Protein AF-A0A7C4N8K6-F1 (afdb_monomer_lite)

Foldseek 3Di:
DDDDDDDDDPPDPVNVPVVVVVVVVCCVPPVVVVCVPDVDPVVVVVVCVVCVVVVVVVVVVVVVVPDDDDDDDFDAQWKKKKKWWWAPLALLCVDPVLLLVLLVLLQVLCVPFPWAFQWWADGRTMIITIIHGHPSGDTPLVSVVSSLVVSQVVSCVVVVHDDHGIHDRMDIDILVPPPDSLLSVLLVLLVRLCPCVVVVVDVGSVPRLSIPSVVLQDVPDCSSHDHDHDVSLCVQDVDSNSSSVSSVVSNVVNVVVVVVVVVVD

Secondary structure (DSSP, 8-state):
---------TT-HHHHHHHHHHHHHHHHHHHHHHTTT---HHHHHHHHHHHHHHHHHHHHHHHHTSSSPPPPP--TT-EEEEEEEBGGG--TT-SHHHHHHHHHHHHHHHHHHT-EEEEEEE-SSEEEEEEE--TTSPPHHHHHHHHHHHHHHHHHHHTT--S-SBSSSPEEEEGGGSTTHHHHHHHHHHHHHHHHHHTTS-SSGGG-TTBSGGGGTSTT---SSPPPPPHHHHTT-SSHHHHHHHHHHHHHHHHHHHHHHHHT-

pLDDT: mean 82.62, std 23.12, range [27.52, 98.88]

Sequence (265 aa):
MAIRPYRKNCSDPTFKASGRIAMRLYIIIFLPKLQKIFPNLVNFFHFMRCIYKSSINKIYNIWRNSMARKLRVQLPELTYHITSRCIEWRGMLQEDYVKAVFVEILRKAKEKYHFKLIGYCIMDNHIHLVIHTVEDGAPISRIVQYIKARFAEMYNKITGRTGPFWNERYKDSIVQFARNGFHYLLWLLWYLAYNPVRKRMCGSPLQHRYSSIVAYLEEDADVGVPIDHHEYFIKLGKTFAERAKKFMQYEEAYRKRYSLVVEWV

Radius of gyration: 26.37 Å; chains: 1; bounding box: 65×58×73 Å

Structure (mmCIF, N/CA/C/O backbone):
data_AF-A0A7C4N8K6-F1
#
_entry.id   AF-A0A7C4N8K6-F1
#
loop_
_atom_site.group_PDB
_atom_site.id
_atom_site.type_symbol
_atom_site.label_atom_id
_atom_site.label_alt_id
_atom_site.label_comp_id
_atom_site.label_asym_id
_atom_site.label_entity_id
_atom_site.label_seq_id
_atom_site.pdbx_PDB_ins_code
_atom_site.Cartn_x
_atom_site.Cartn_y
_atom_site.Cartn_z
_atom_site.occupancy
_atom_site.B_iso_or_equiv
_atom_site.auth_seq_id
_atom_site.auth_comp_id
_atom_site.auth_asym_id
_atom_site.auth_atom_id
_atom_site.pdbx_PDB_model_num
ATOM 1 N N . MET A 1 1 ? 27.309 34.154 3.601 1.00 35.47 1 MET A N 1
ATOM 2 C CA . MET A 1 1 ? 26.857 34.437 4.982 1.00 35.47 1 MET A CA 1
ATOM 3 C C . MET A 1 1 ? 26.439 33.130 5.643 1.00 35.47 1 MET A C 1
ATOM 5 O O . MET A 1 1 ? 25.343 32.651 5.399 1.00 35.47 1 MET A O 1
ATOM 9 N N . ALA A 1 2 ? 27.339 32.507 6.408 1.00 27.52 2 ALA A N 1
ATOM 10 C CA . ALA A 1 2 ? 27.057 31.284 7.157 1.00 27.52 2 ALA A CA 1
ATOM 11 C C . ALA A 1 2 ? 26.915 31.638 8.645 1.00 27.52 2 ALA A C 1
ATOM 13 O O . ALA A 1 2 ? 27.850 32.153 9.259 1.00 27.52 2 ALA A O 1
ATOM 14 N N . ILE A 1 3 ? 25.729 31.400 9.202 1.00 29.03 3 ILE A N 1
ATOM 15 C CA . ILE A 1 3 ? 25.391 31.663 10.603 1.00 29.03 3 ILE A CA 1
ATOM 16 C C . ILE A 1 3 ? 26.100 30.613 11.473 1.00 29.03 3 ILE A C 1
ATOM 18 O O . ILE A 1 3 ? 25.835 29.416 11.362 1.00 29.03 3 ILE A O 1
ATOM 22 N N . ARG A 1 4 ? 27.028 31.055 12.332 1.00 27.80 4 ARG A N 1
ATOM 23 C CA . ARG A 1 4 ? 27.693 30.204 13.335 1.00 27.80 4 ARG A CA 1
ATOM 24 C C . ARG A 1 4 ? 26.695 29.808 14.438 1.00 27.80 4 ARG A C 1
ATOM 26 O O . ARG A 1 4 ? 25.988 30.683 14.935 1.00 27.80 4 ARG A O 1
ATOM 33 N N . PRO A 1 5 ? 26.662 28.544 14.897 1.00 30.33 5 PRO A N 1
ATOM 34 C CA . PRO A 1 5 ? 25.823 28.157 16.024 1.00 30.33 5 PRO A CA 1
ATOM 35 C C . PRO A 1 5 ? 26.378 28.701 17.351 1.00 30.33 5 PRO A C 1
ATOM 37 O O . PRO A 1 5 ? 27.558 28.562 17.675 1.00 30.33 5 PRO A O 1
ATOM 40 N N . TYR A 1 6 ? 25.474 29.307 18.117 1.00 30.25 6 TYR A N 1
ATOM 41 C CA . TYR A 1 6 ? 25.661 29.892 19.444 1.00 30.25 6 TYR A CA 1
ATOM 42 C C . TYR A 1 6 ? 26.152 28.837 20.459 1.00 30.25 6 TYR A C 1
ATOM 44 O O . TYR A 1 6 ? 25.418 27.911 20.812 1.00 30.25 6 TYR A O 1
ATOM 52 N N . ARG A 1 7 ? 27.394 28.959 20.952 1.00 33.59 7 ARG A N 1
ATOM 53 C CA . ARG A 1 7 ? 27.886 28.179 22.104 1.00 33.59 7 ARG A CA 1
ATOM 54 C C . ARG A 1 7 ? 27.296 28.777 23.385 1.00 33.59 7 ARG A C 1
ATOM 56 O O . ARG A 1 7 ? 27.706 29.858 23.793 1.00 33.59 7 ARG A O 1
ATOM 63 N N . LYS A 1 8 ? 26.357 28.085 24.041 1.00 38.34 8 LYS A N 1
ATOM 64 C CA . LYS A 1 8 ? 25.954 28.436 25.415 1.00 38.34 8 LYS A CA 1
ATOM 65 C C . LYS A 1 8 ? 27.079 28.071 26.395 1.00 38.34 8 LYS A C 1
ATOM 67 O O . LYS A 1 8 ? 27.575 26.946 26.376 1.00 38.34 8 LYS A O 1
ATOM 72 N N . ASN A 1 9 ? 27.469 29.040 27.225 1.00 33.69 9 ASN A N 1
ATOM 73 C CA . ASN A 1 9 ? 28.481 28.926 28.277 1.00 33.69 9 ASN A CA 1
ATOM 74 C C . ASN A 1 9 ? 28.062 27.940 29.385 1.00 33.69 9 ASN A C 1
ATOM 76 O O . ASN A 1 9 ? 26.915 27.936 29.824 1.00 33.69 9 ASN A O 1
ATOM 80 N N . CYS A 1 10 ? 29.019 27.155 29.890 1.00 34.62 10 CYS A N 1
ATOM 81 C CA . CYS A 1 10 ? 28.861 26.148 30.954 1.00 34.62 10 CYS A CA 1
ATOM 82 C C . CYS A 1 10 ? 28.598 26.716 32.371 1.00 34.62 10 CYS A C 1
ATOM 84 O O . CYS A 1 10 ? 28.863 26.039 33.365 1.00 34.62 10 CYS A O 1
ATOM 86 N N . SER A 1 11 ? 28.119 27.954 32.496 1.00 37.34 11 SER A N 1
ATOM 87 C CA . SER A 1 11 ? 27.932 28.663 33.771 1.00 37.34 11 SER A CA 1
ATOM 88 C C . SER A 1 11 ? 26.475 28.731 34.257 1.00 37.34 11 SER A C 1
ATOM 90 O O . SER A 1 11 ? 26.216 29.355 35.282 1.00 37.34 11 SER A O 1
ATOM 92 N N . ASP A 1 12 ? 25.536 28.060 33.580 1.00 37.25 12 ASP A N 1
ATOM 93 C CA . ASP A 1 12 ? 24.109 28.048 33.940 1.00 37.25 12 ASP A CA 1
ATOM 94 C C . ASP A 1 12 ? 23.855 27.338 35.300 1.00 37.25 12 ASP A C 1
ATOM 96 O O . ASP A 1 12 ? 24.219 26.169 35.467 1.00 37.25 12 ASP A O 1
ATOM 100 N N . PRO A 1 13 ? 23.240 27.996 36.301 1.00 38.22 13 PRO A N 1
ATOM 101 C CA . PRO A 1 13 ? 23.007 27.415 37.625 1.00 38.22 13 PRO A CA 1
ATOM 102 C C . PRO A 1 13 ? 22.057 26.202 37.629 1.00 38.22 13 PRO A C 1
ATOM 104 O O . PRO A 1 13 ? 22.178 25.346 38.510 1.00 38.22 13 PRO A O 1
ATOM 107 N N . THR A 1 14 ? 21.194 26.039 36.618 1.00 42.38 14 THR A N 1
ATOM 108 C CA . THR A 1 14 ? 20.334 24.845 36.469 1.00 42.38 14 THR A CA 1
ATOM 109 C C . THR A 1 14 ? 21.130 23.580 36.104 1.00 42.38 14 THR A C 1
ATOM 111 O O . THR A 1 14 ? 20.754 22.467 36.484 1.00 42.38 14 THR A O 1
ATOM 114 N N . PHE A 1 15 ? 22.301 23.751 35.474 1.00 39.72 15 PHE A N 1
ATOM 115 C CA . PHE A 1 15 ? 23.271 22.697 35.145 1.00 39.72 15 PHE A CA 1
ATOM 116 C C . PHE A 1 15 ? 23.940 22.101 36.397 1.00 39.72 15 PHE A C 1
ATOM 118 O O . PHE A 1 15 ? 24.300 20.924 36.425 1.00 39.72 15 PHE A O 1
ATOM 125 N N . LYS A 1 16 ? 24.092 22.894 37.468 1.00 39.38 16 LYS A N 1
ATOM 126 C CA . LYS A 1 16 ? 24.720 22.447 38.725 1.00 39.38 16 LYS A CA 1
ATOM 127 C C . LYS A 1 16 ? 23.760 21.684 39.644 1.00 39.38 16 LYS A C 1
ATOM 129 O O . LYS A 1 16 ? 24.235 20.874 40.437 1.00 39.38 16 LYS A O 1
ATOM 134 N N . ALA A 1 17 ? 22.449 21.916 39.560 1.00 41.03 17 ALA A N 1
ATOM 135 C CA . ALA A 1 17 ? 21.469 21.309 40.466 1.00 41.03 17 ALA A CA 1
ATOM 136 C C . ALA A 1 17 ? 21.139 19.848 40.100 1.00 41.03 17 ALA A C 1
ATOM 138 O O . ALA A 1 17 ? 21.180 18.966 40.958 1.00 41.03 17 ALA A O 1
ATOM 139 N N . SER A 1 18 ? 20.907 19.564 38.816 1.00 45.59 18 SER A N 1
ATOM 140 C CA . SER A 1 18 ? 20.582 18.221 38.305 1.00 45.59 18 SER A CA 1
ATOM 141 C C . SER A 1 18 ? 21.769 17.249 38.377 1.00 45.59 18 SER A C 1
ATOM 143 O O . SER A 1 18 ? 21.603 16.081 38.734 1.00 45.59 18 SER A O 1
ATOM 145 N N . GLY A 1 19 ? 22.990 17.746 38.150 1.00 43.69 19 GLY A N 1
ATOM 146 C CA . GLY A 1 19 ? 24.221 16.967 38.301 1.00 43.69 19 GLY A CA 1
ATOM 147 C C . GLY A 1 19 ? 24.506 16.531 39.743 1.00 43.69 19 GLY A C 1
ATOM 148 O O . GLY A 1 19 ? 25.017 15.434 39.957 1.00 43.69 19 GLY A O 1
ATOM 149 N N . ARG A 1 20 ? 24.134 17.336 40.750 1.00 42.97 20 ARG A N 1
ATOM 150 C CA . ARG A 1 20 ? 24.351 17.009 42.174 1.00 42.97 20 ARG A CA 1
ATOM 151 C C . ARG A 1 20 ? 23.424 15.901 42.682 1.00 42.97 20 ARG A C 1
ATOM 153 O O . ARG A 1 20 ? 23.844 15.120 43.532 1.00 42.97 20 ARG A O 1
ATOM 160 N N . ILE A 1 21 ? 22.200 15.805 42.156 1.00 48.69 21 ILE A N 1
ATOM 161 C CA . ILE A 1 21 ? 21.222 14.770 42.539 1.00 48.69 21 ILE A CA 1
ATOM 162 C C . ILE A 1 21 ? 21.617 13.410 41.947 1.00 48.69 21 ILE A C 1
ATOM 164 O O . ILE A 1 21 ? 21.674 12.419 42.673 1.00 48.69 21 ILE A O 1
ATOM 168 N N . ALA A 1 22 ? 21.985 13.374 40.662 1.00 49.59 22 ALA A N 1
ATOM 169 C CA . ALA A 1 22 ? 22.485 12.162 40.009 1.00 49.59 22 ALA A CA 1
ATOM 170 C C . ALA A 1 22 ? 23.796 11.662 40.645 1.00 49.59 22 ALA A C 1
ATOM 172 O O . ALA A 1 22 ? 23.976 10.463 40.850 1.00 49.59 22 ALA A O 1
ATOM 173 N N . MET A 1 23 ? 24.683 12.585 41.031 1.00 42.81 23 MET A N 1
ATOM 174 C CA . MET A 1 23 ? 25.929 12.261 41.724 1.00 42.81 23 MET A CA 1
ATOM 175 C C . MET A 1 23 ? 25.678 11.742 43.150 1.00 42.81 23 MET A C 1
ATOM 177 O O . MET A 1 23 ? 26.316 10.773 43.549 1.00 42.81 23 MET A O 1
ATOM 181 N N . ARG A 1 24 ? 24.707 12.299 43.895 1.00 46.03 24 ARG A N 1
ATOM 182 C CA . ARG A 1 24 ? 24.296 11.771 45.212 1.00 46.03 24 ARG A CA 1
ATOM 183 C C . ARG A 1 24 ? 23.717 10.356 45.118 1.00 46.03 24 ARG A C 1
ATOM 185 O O . ARG A 1 24 ? 24.120 9.505 45.899 1.00 46.03 24 ARG A O 1
ATOM 192 N N . LEU A 1 25 ? 22.844 10.078 44.147 1.00 46.28 25 LEU A N 1
ATOM 193 C CA . LEU A 1 25 ? 22.272 8.737 43.938 1.00 46.28 25 LEU A CA 1
ATOM 194 C C . LEU A 1 25 ? 23.333 7.700 43.541 1.00 46.28 25 LEU A C 1
ATOM 196 O O . LEU A 1 25 ? 23.339 6.592 44.070 1.00 46.28 25 LEU A O 1
ATOM 200 N N . TYR A 1 26 ? 24.271 8.066 42.665 1.00 48.59 26 TYR A N 1
ATOM 201 C CA . TYR A 1 26 ? 25.349 7.169 42.240 1.00 48.59 26 TYR A CA 1
ATOM 202 C C . TYR A 1 26 ? 26.341 6.871 43.376 1.00 48.59 26 TYR A C 1
ATOM 204 O O . TYR A 1 26 ? 26.753 5.727 43.560 1.00 48.59 26 TYR A O 1
ATOM 212 N N . ILE A 1 27 ? 26.683 7.881 44.185 1.00 50.19 27 ILE A N 1
ATOM 213 C CA . ILE A 1 27 ? 27.551 7.723 45.360 1.00 50.19 27 ILE A CA 1
ATOM 214 C C . ILE A 1 27 ? 26.875 6.843 46.426 1.00 50.19 27 ILE A C 1
ATOM 216 O O . ILE A 1 27 ? 27.516 5.954 46.972 1.00 50.19 27 ILE A O 1
ATOM 220 N N . ILE A 1 28 ? 25.579 7.019 46.692 1.00 50.72 28 ILE A N 1
ATOM 221 C CA . ILE A 1 28 ? 24.874 6.237 47.722 1.00 50.72 28 ILE A CA 1
ATOM 222 C C . ILE A 1 28 ? 24.718 4.762 47.312 1.00 50.72 28 ILE A C 1
ATOM 224 O O . ILE A 1 28 ? 24.864 3.876 48.149 1.00 50.72 28 ILE A O 1
ATOM 228 N N . ILE A 1 29 ? 24.458 4.482 46.029 1.00 54.56 29 ILE A N 1
ATOM 229 C CA . ILE A 1 29 ? 24.145 3.120 45.563 1.00 54.56 29 ILE A CA 1
ATOM 230 C C . ILE A 1 29 ? 25.409 2.315 45.209 1.00 54.56 29 ILE A C 1
ATOM 232 O O . ILE A 1 29 ? 25.462 1.112 45.463 1.00 54.56 29 ILE A O 1
ATOM 236 N N . PHE A 1 30 ? 26.434 2.945 44.621 1.00 48.44 30 PHE A N 1
ATOM 237 C CA . PHE A 1 30 ? 27.569 2.222 44.025 1.00 48.44 30 PHE A CA 1
ATOM 238 C C . PHE A 1 30 ? 28.904 2.376 44.765 1.00 48.44 30 PHE A C 1
ATOM 240 O O . PHE A 1 30 ? 29.747 1.481 44.667 1.00 48.44 30 PHE A O 1
ATOM 247 N N . LEU A 1 31 ? 29.113 3.451 45.534 1.00 48.00 31 LEU A N 1
ATOM 248 C CA . LEU A 1 31 ? 30.383 3.685 46.238 1.00 48.00 31 LEU A CA 1
ATOM 249 C C . LEU A 1 31 ? 30.732 2.596 47.279 1.00 48.00 31 LEU A C 1
ATOM 251 O O . LEU A 1 31 ? 31.897 2.189 47.308 1.00 48.00 31 LEU A O 1
ATOM 255 N N . PRO A 1 32 ? 29.772 2.031 48.049 1.00 54.34 32 PRO A N 1
ATOM 256 C CA . PRO A 1 32 ? 30.076 0.975 49.021 1.00 54.34 32 PRO A CA 1
ATOM 257 C C . PRO A 1 32 ? 30.567 -0.329 48.372 1.00 54.34 32 PRO A C 1
ATOM 259 O O . PRO A 1 32 ? 31.330 -1.082 48.976 1.00 54.34 32 PRO A O 1
ATOM 262 N N . LYS A 1 33 ? 30.151 -0.606 47.126 1.00 54.41 33 LYS A N 1
ATOM 263 C CA . LYS A 1 33 ? 30.589 -1.790 46.366 1.00 54.41 33 LYS A CA 1
ATOM 264 C C . LYS A 1 33 ? 31.965 -1.600 45.725 1.00 54.41 33 LYS A C 1
ATOM 266 O O . LYS A 1 33 ? 32.701 -2.569 45.588 1.00 54.41 33 LYS A O 1
ATOM 271 N N . LEU A 1 34 ? 32.327 -0.369 45.361 1.00 47.31 34 LEU A N 1
ATOM 272 C CA . LEU A 1 34 ? 33.582 -0.058 44.668 1.00 47.31 34 LEU A CA 1
ATOM 273 C C . LEU A 1 34 ? 34.785 0.085 45.613 1.00 47.31 34 LEU A C 1
ATOM 275 O O . LEU A 1 34 ? 35.893 -0.285 45.228 1.00 47.31 34 LEU A O 1
ATOM 279 N N . GLN A 1 35 ? 34.578 0.530 46.858 1.00 50.78 35 GLN A N 1
ATOM 280 C CA . GLN A 1 35 ? 35.645 0.599 47.873 1.00 50.78 35 GLN A CA 1
ATOM 281 C C . GLN A 1 35 ? 36.218 -0.774 48.257 1.00 50.78 35 GLN A C 1
ATOM 283 O O . GLN A 1 35 ? 37.368 -0.855 48.670 1.00 50.78 35 GLN A O 1
ATOM 288 N N . LYS A 1 36 ? 35.460 -1.863 48.063 1.00 55.69 36 LYS A N 1
ATOM 289 C CA . LYS A 1 36 ? 35.960 -3.233 48.265 1.00 55.69 36 LYS A CA 1
ATOM 290 C C . LYS A 1 36 ? 36.903 -3.720 47.158 1.00 55.69 36 LYS A C 1
ATOM 292 O O . LYS A 1 36 ? 37.586 -4.714 47.359 1.00 55.69 36 LYS A O 1
ATOM 297 N N . ILE A 1 37 ? 36.916 -3.058 45.999 1.00 54.31 37 ILE A N 1
ATOM 298 C CA . ILE A 1 37 ? 37.610 -3.539 44.793 1.00 54.31 37 ILE A CA 1
ATOM 299 C C . ILE A 1 37 ? 38.917 -2.764 44.551 1.00 54.31 37 ILE A C 1
ATOM 301 O O . ILE A 1 37 ? 39.854 -3.310 43.978 1.00 54.31 37 ILE A O 1
ATOM 305 N N . PHE A 1 38 ? 39.024 -1.515 45.019 1.00 53.28 38 PHE A N 1
ATOM 306 C CA . PHE A 1 38 ? 40.200 -0.670 44.785 1.00 53.28 38 PHE A CA 1
ATOM 307 C C . PHE A 1 38 ? 40.660 0.028 46.077 1.00 53.28 38 PHE A C 1
ATOM 309 O O . PHE A 1 38 ? 40.059 1.029 46.466 1.00 53.28 38 PHE A O 1
ATOM 316 N N . PRO A 1 39 ? 41.734 -0.448 46.736 1.00 53.03 39 PRO A N 1
ATOM 317 C CA . PRO A 1 39 ? 42.165 0.081 48.033 1.00 53.03 39 PRO A CA 1
ATOM 318 C C . PRO A 1 39 ? 42.889 1.439 47.971 1.00 53.03 39 PRO A C 1
ATOM 320 O O . PRO A 1 39 ? 43.083 2.058 49.010 1.00 53.03 39 PRO A O 1
ATOM 323 N N . ASN A 1 40 ? 43.249 1.949 46.783 1.00 52.66 40 ASN A N 1
ATOM 324 C CA . ASN A 1 40 ? 43.961 3.226 46.641 1.00 52.66 40 ASN A CA 1
ATOM 325 C C . ASN A 1 40 ? 43.132 4.292 45.903 1.00 52.66 40 ASN A C 1
ATOM 327 O O . ASN A 1 40 ? 42.850 4.190 44.706 1.00 52.66 40 ASN A O 1
ATOM 331 N N . LEU A 1 41 ? 42.791 5.361 46.634 1.00 49.66 41 LEU A N 1
ATOM 332 C CA . LEU A 1 41 ? 41.861 6.429 46.235 1.00 49.66 41 LEU A CA 1
ATOM 333 C C . LEU A 1 41 ? 42.337 7.281 45.038 1.00 49.66 41 LEU A C 1
ATOM 335 O O . LEU A 1 41 ? 41.518 7.868 44.332 1.00 49.66 41 LEU A O 1
ATOM 339 N N . VAL A 1 42 ? 43.647 7.346 44.781 1.00 49.12 42 VAL A N 1
ATOM 340 C CA . VAL A 1 42 ? 44.237 8.219 43.744 1.00 49.12 42 VAL A CA 1
ATOM 341 C C . VAL A 1 42 ? 43.927 7.717 42.324 1.00 49.12 42 VAL A C 1
ATOM 343 O O . VAL A 1 42 ? 43.581 8.511 41.446 1.00 49.12 42 VAL A O 1
ATOM 346 N N . ASN A 1 43 ? 43.927 6.396 42.110 1.00 47.25 43 ASN A N 1
ATOM 347 C CA . ASN A 1 43 ? 43.581 5.788 40.817 1.00 47.25 43 ASN A CA 1
ATOM 348 C C . ASN A 1 43 ? 42.071 5.828 40.532 1.00 47.25 43 ASN A C 1
ATOM 350 O O . ASN A 1 43 ? 41.655 5.894 39.375 1.00 47.25 43 ASN A O 1
ATOM 354 N N . PHE A 1 44 ? 41.245 5.874 41.580 1.00 48.41 44 PHE A N 1
ATOM 355 C CA . PHE A 1 44 ? 39.790 5.959 41.471 1.00 48.41 44 PHE A CA 1
ATOM 356 C C . PHE A 1 44 ? 39.332 7.294 40.864 1.00 48.41 44 PHE A C 1
ATOM 358 O O . PHE A 1 44 ? 38.500 7.309 39.958 1.00 48.41 44 PHE A O 1
ATOM 365 N N . PHE A 1 45 ? 39.914 8.422 41.287 1.00 40.84 45 PHE A N 1
ATOM 366 C CA . PHE A 1 45 ? 39.535 9.739 40.759 1.00 40.84 45 PHE A CA 1
ATOM 367 C C . PHE A 1 45 ? 39.981 9.961 39.307 1.00 40.84 45 PHE A C 1
ATOM 369 O O . PHE A 1 45 ? 39.244 10.581 38.536 1.00 40.84 45 PHE A O 1
ATOM 376 N N . HIS A 1 46 ? 41.136 9.424 38.902 1.00 47.88 46 HIS A N 1
ATOM 377 C CA . HIS A 1 46 ? 41.609 9.518 37.516 1.00 47.88 46 HIS A CA 1
ATOM 378 C C . HIS A 1 46 ? 40.773 8.636 36.569 1.00 47.88 46 HIS A C 1
ATOM 380 O O . HIS A 1 46 ? 40.337 9.093 35.510 1.00 47.88 46 HIS A O 1
ATOM 386 N N . PHE A 1 47 ? 40.447 7.412 36.999 1.00 48.44 47 PHE A N 1
ATOM 387 C CA . PHE A 1 47 ? 39.579 6.487 36.267 1.00 48.44 47 PHE A CA 1
ATOM 388 C C . PHE A 1 47 ? 38.148 7.027 36.125 1.00 48.44 47 PHE A C 1
ATOM 390 O O . PHE A 1 47 ? 37.590 7.067 35.024 1.00 48.44 47 PHE A O 1
ATOM 397 N N . MET A 1 48 ? 37.579 7.555 37.215 1.00 40.44 48 MET A N 1
ATOM 398 C CA . MET A 1 48 ? 36.246 8.154 37.198 1.00 40.44 48 MET A CA 1
ATOM 399 C C . MET A 1 48 ? 36.189 9.373 36.280 1.00 40.44 48 MET A C 1
ATOM 401 O O . MET A 1 48 ? 35.219 9.513 35.544 1.00 40.44 48 MET A O 1
ATOM 405 N N . ARG A 1 49 ? 37.228 10.219 36.234 1.00 41.97 49 ARG A N 1
ATOM 406 C CA . ARG A 1 49 ? 37.265 11.427 35.390 1.00 41.97 49 ARG A CA 1
ATOM 407 C C . ARG A 1 49 ? 37.326 11.115 33.884 1.00 41.97 49 ARG A C 1
ATOM 409 O O . ARG A 1 49 ? 36.732 11.861 33.101 1.00 41.97 49 ARG A O 1
ATOM 416 N N . CYS A 1 50 ? 37.946 10.001 33.485 1.00 43.28 50 CYS A N 1
ATOM 417 C CA . CYS A 1 50 ? 37.920 9.493 32.105 1.00 43.28 50 CYS A CA 1
ATOM 418 C C . CYS A 1 50 ? 36.557 8.893 31.716 1.00 43.28 50 CYS A C 1
ATOM 420 O O . CYS A 1 50 ? 36.067 9.137 30.611 1.00 43.28 50 CYS A O 1
ATOM 422 N N . ILE A 1 51 ? 35.885 8.194 32.635 1.00 45.62 51 ILE A N 1
ATOM 423 C CA . ILE A 1 51 ? 34.548 7.628 32.389 1.00 45.62 51 ILE A CA 1
ATOM 424 C C . ILE A 1 51 ? 33.460 8.718 32.401 1.00 45.62 51 ILE A C 1
ATOM 426 O O . ILE A 1 51 ? 32.525 8.663 31.595 1.00 45.62 51 ILE A O 1
ATOM 430 N N . TYR A 1 52 ? 33.602 9.754 33.239 1.00 40.62 52 TYR A N 1
ATOM 431 C CA . TYR A 1 52 ? 32.595 10.808 33.430 1.00 40.62 52 TYR A CA 1
ATOM 432 C C . TYR A 1 52 ? 32.399 11.697 32.190 1.00 40.62 52 TYR A C 1
ATOM 434 O O . TYR A 1 52 ? 31.272 12.075 31.877 1.00 40.62 52 TYR A O 1
ATOM 442 N N . LYS A 1 53 ? 33.465 12.018 31.438 1.00 43.12 53 LYS A N 1
ATOM 443 C CA . LYS A 1 53 ? 33.371 12.910 30.260 1.00 43.12 53 LYS A CA 1
ATOM 444 C C . LYS A 1 53 ? 32.827 12.227 29.001 1.00 43.12 53 LYS A C 1
ATOM 446 O O . LYS A 1 53 ? 32.134 12.873 28.214 1.00 43.12 53 LYS A O 1
ATOM 451 N N . SER A 1 54 ? 33.115 10.939 28.817 1.00 45.94 54 SER A N 1
ATOM 452 C CA . SER A 1 54 ? 32.627 10.156 27.672 1.00 45.94 54 SER A CA 1
ATOM 453 C C . SER A 1 54 ? 31.174 9.705 27.876 1.00 45.94 54 SER A C 1
ATOM 455 O O . SER A 1 54 ? 30.335 9.845 26.984 1.00 45.94 54 SER A O 1
ATOM 457 N N . SER A 1 55 ? 30.831 9.264 29.090 1.00 52.69 55 SER A N 1
ATOM 458 C CA . SER A 1 55 ? 29.521 8.666 29.374 1.00 52.69 55 SER A CA 1
ATOM 459 C C . SER A 1 55 ? 28.404 9.698 29.507 1.00 52.69 55 SER A C 1
ATOM 461 O O . SER A 1 55 ? 27.303 9.452 29.027 1.00 52.69 55 SER A O 1
ATOM 463 N N . ILE A 1 56 ? 28.668 10.883 30.072 1.00 53.31 56 ILE A N 1
ATOM 464 C CA . ILE A 1 56 ? 27.638 11.926 30.223 1.00 53.31 56 ILE A CA 1
ATOM 465 C C . ILE A 1 56 ? 27.265 12.541 28.878 1.00 53.31 56 ILE A C 1
ATOM 467 O O . ILE A 1 56 ? 26.086 12.749 28.633 1.00 53.31 56 ILE A O 1
ATOM 471 N N . ASN A 1 57 ? 28.216 12.763 27.967 1.00 48.44 57 ASN A N 1
ATOM 472 C CA . ASN A 1 57 ? 27.887 13.240 26.620 1.00 48.44 57 ASN A CA 1
ATOM 473 C C . ASN A 1 57 ? 27.159 12.172 25.796 1.00 48.44 57 ASN A C 1
ATOM 475 O O . ASN A 1 57 ? 26.284 12.507 25.003 1.00 48.44 57 ASN A O 1
ATOM 479 N N . LYS A 1 58 ? 27.471 10.887 26.000 1.00 51.78 58 LYS A N 1
ATOM 480 C CA . LYS A 1 58 ? 26.761 9.779 25.352 1.00 51.78 58 LYS A CA 1
ATOM 481 C C . LYS A 1 58 ? 25.337 9.648 25.892 1.00 51.78 58 LYS A C 1
ATOM 483 O O . LYS A 1 58 ? 24.409 9.607 25.099 1.00 51.78 58 LYS A O 1
ATOM 488 N N . ILE A 1 59 ? 25.149 9.690 27.212 1.00 54.59 59 ILE A N 1
ATOM 489 C CA . ILE A 1 59 ? 23.831 9.663 27.862 1.00 54.59 59 ILE A CA 1
ATOM 490 C C . ILE A 1 59 ? 23.035 10.925 27.528 1.00 54.59 59 ILE A C 1
ATOM 492 O O . ILE A 1 59 ? 21.872 10.804 27.189 1.00 54.59 59 ILE A O 1
ATOM 496 N N . TYR A 1 60 ? 23.644 12.112 27.527 1.00 51.91 60 TYR A N 1
ATOM 497 C CA . TYR A 1 60 ? 22.998 13.369 27.141 1.00 51.91 60 TYR A CA 1
ATOM 498 C C . TYR A 1 60 ? 22.617 13.390 25.659 1.00 51.91 60 TYR A C 1
ATOM 500 O O . TYR A 1 60 ? 21.525 13.831 25.333 1.00 51.91 60 TYR A O 1
ATOM 508 N N . ASN A 1 61 ? 23.451 12.871 24.751 1.00 53.06 61 ASN A N 1
ATOM 509 C CA . ASN A 1 61 ? 23.088 12.737 23.336 1.00 53.06 61 ASN A CA 1
ATOM 510 C C . ASN A 1 61 ? 22.038 11.644 23.101 1.00 53.06 61 ASN A C 1
ATOM 512 O O . ASN A 1 61 ? 21.206 11.803 22.214 1.00 53.06 61 ASN A O 1
ATOM 516 N N . ILE A 1 62 ? 22.034 10.571 23.898 1.00 54.41 62 ILE A N 1
ATOM 517 C CA . ILE A 1 62 ? 20.953 9.578 23.919 1.00 54.41 62 ILE A CA 1
ATOM 518 C C . ILE A 1 62 ? 19.664 10.249 24.404 1.00 54.41 62 ILE A C 1
ATOM 520 O O . ILE A 1 62 ? 18.671 10.162 23.700 1.00 54.41 62 ILE A O 1
ATOM 524 N N . TRP A 1 63 ? 19.697 11.002 25.508 1.00 46.47 63 TRP A N 1
ATOM 525 C CA . TRP A 1 63 ? 18.541 11.699 26.086 1.00 46.47 63 TRP A CA 1
ATOM 526 C C . TRP A 1 63 ? 18.014 12.828 25.190 1.00 46.47 63 TRP A C 1
ATOM 528 O O . TRP A 1 63 ? 16.814 12.987 25.017 1.00 46.47 63 TRP A O 1
ATOM 538 N N . ARG A 1 64 ? 18.905 13.591 24.549 1.00 44.12 64 ARG A N 1
ATOM 539 C CA . ARG A 1 64 ? 18.571 14.675 23.613 1.00 44.12 64 ARG A CA 1
ATOM 540 C C . ARG A 1 64 ? 18.029 14.145 22.279 1.00 44.12 64 ARG A C 1
ATOM 542 O O . ARG A 1 64 ? 17.221 14.822 21.652 1.00 44.12 64 ARG A O 1
ATOM 549 N N . ASN A 1 65 ? 18.439 12.944 21.860 1.00 51.25 65 ASN A N 1
ATOM 550 C CA . ASN A 1 65 ? 17.866 12.236 20.709 1.00 51.25 65 ASN A CA 1
ATOM 551 C C . ASN A 1 65 ? 16.727 11.267 21.091 1.00 51.25 65 ASN A C 1
ATOM 553 O O . ASN A 1 65 ? 16.168 10.619 20.205 1.00 51.25 65 ASN A O 1
ATOM 557 N N . SER A 1 66 ? 16.350 11.160 22.370 1.00 62.69 66 SER A N 1
ATOM 558 C CA . SER A 1 66 ? 15.295 10.262 22.846 1.00 62.69 66 SER A CA 1
ATOM 559 C C . SER A 1 66 ? 14.134 11.054 23.432 1.00 62.69 66 SER A C 1
ATOM 561 O O . SER A 1 66 ? 14.291 11.705 24.454 1.00 62.69 66 SER A O 1
ATOM 563 N N . MET A 1 67 ? 12.982 10.977 22.761 1.00 59.03 67 MET A N 1
ATOM 564 C CA . MET A 1 67 ? 11.590 11.150 23.238 1.00 59.03 67 MET A CA 1
ATOM 565 C C . MET A 1 67 ? 10.744 11.808 22.141 1.00 59.03 67 MET A C 1
ATOM 567 O O . MET A 1 67 ? 9.599 11.417 21.914 1.00 59.03 67 MET A O 1
ATOM 571 N N . ALA A 1 68 ? 11.325 12.739 21.380 1.00 57.94 68 ALA A N 1
ATOM 572 C CA . ALA A 1 68 ? 10.679 13.292 20.197 1.00 57.94 68 ALA A CA 1
ATOM 573 C C . ALA A 1 68 ? 10.797 12.301 19.031 1.00 57.94 68 ALA A C 1
ATOM 575 O O . ALA A 1 68 ? 11.884 12.009 18.532 1.00 57.94 68 ALA A O 1
ATOM 576 N N . ARG A 1 69 ? 9.660 11.758 18.586 1.00 66.00 69 ARG A N 1
ATOM 577 C CA . ARG A 1 69 ? 9.620 10.935 17.370 1.00 66.00 69 ARG A CA 1
ATOM 578 C C . ARG A 1 69 ? 10.086 11.775 16.182 1.00 66.00 69 ARG A C 1
ATOM 580 O O . ARG A 1 69 ? 9.612 12.897 16.018 1.00 66.00 69 ARG A O 1
ATOM 587 N N . LYS A 1 70 ? 10.952 11.206 15.335 1.00 77.44 70 LYS A N 1
ATOM 588 C CA . LYS A 1 70 ? 11.398 11.837 14.084 1.00 77.44 70 LYS A CA 1
ATOM 589 C C . LYS A 1 70 ? 10.186 12.353 13.297 1.00 77.44 70 LYS A C 1
ATOM 591 O O . LYS A 1 70 ? 9.181 11.646 13.165 1.00 77.44 70 LYS A O 1
ATOM 596 N N . LEU A 1 71 ? 10.280 13.590 12.809 1.00 86.00 71 LEU A N 1
ATOM 597 C CA . LEU A 1 71 ? 9.259 14.172 11.942 1.00 86.00 71 LEU A CA 1
ATOM 598 C C . LEU A 1 71 ? 9.148 13.344 10.658 1.00 86.00 71 LEU A C 1
ATOM 600 O O . LEU A 1 71 ? 10.161 12.921 10.098 1.00 86.00 71 LEU A O 1
ATOM 604 N N . ARG A 1 72 ? 7.912 13.092 10.214 1.00 90.69 72 ARG A N 1
ATOM 605 C CA . ARG A 1 72 ? 7.672 12.393 8.948 1.00 90.69 72 ARG A CA 1
ATOM 606 C C . ARG A 1 72 ? 7.953 13.323 7.786 1.00 90.69 72 ARG A C 1
ATOM 608 O O . ARG A 1 72 ? 7.519 14.473 7.803 1.00 90.69 72 ARG A O 1
ATOM 615 N N . VAL A 1 73 ? 8.624 12.787 6.777 1.00 93.31 73 VAL A N 1
ATOM 616 C CA . VAL A 1 73 ? 8.803 13.453 5.490 1.00 93.31 73 VAL A CA 1
ATOM 617 C C . VAL A 1 73 ? 7.485 13.348 4.726 1.00 93.31 73 VAL A C 1
ATOM 619 O O . VAL A 1 73 ? 6.935 12.259 4.595 1.00 93.31 73 VAL A O 1
ATOM 622 N N . GLN A 1 74 ? 6.958 14.475 4.258 1.00 93.94 74 GLN A N 1
ATOM 623 C CA . GLN A 1 74 ? 5.636 14.572 3.622 1.00 93.94 74 GLN A CA 1
ATOM 624 C C . GLN A 1 74 ? 5.721 15.335 2.297 1.00 93.94 74 GLN A C 1
ATOM 626 O O . GLN A 1 74 ? 4.916 16.225 2.050 1.00 93.94 74 GLN A O 1
ATOM 631 N N . LEU A 1 75 ? 6.746 15.039 1.501 1.00 93.25 75 LEU A N 1
ATOM 632 C CA . LEU A 1 75 ? 6.949 15.705 0.221 1.00 93.25 75 LEU A CA 1
ATOM 633 C C . LEU A 1 75 ? 6.079 15.036 -0.861 1.00 93.25 75 LEU A C 1
ATOM 635 O O . LEU A 1 75 ? 5.797 13.834 -0.756 1.00 93.25 75 LEU A O 1
ATOM 639 N N . PRO A 1 76 ? 5.634 15.796 -1.872 1.00 96.44 76 PRO A N 1
ATOM 640 C CA . PRO A 1 76 ? 5.056 15.221 -3.082 1.00 96.44 76 PRO A CA 1
ATOM 641 C C . PRO A 1 76 ? 6.101 14.404 -3.859 1.00 96.44 76 PRO A C 1
ATOM 643 O O . PRO A 1 76 ? 7.290 14.423 -3.531 1.00 96.44 76 PRO A O 1
ATOM 646 N N . GLU A 1 77 ? 5.637 13.649 -4.856 1.00 97.75 77 GLU A N 1
ATOM 647 C CA . GLU A 1 77 ? 6.458 12.824 -5.757 1.00 97.75 77 GLU A CA 1
ATOM 648 C C . GLU A 1 77 ? 7.314 11.759 -5.039 1.00 97.75 77 GLU A C 1
ATOM 650 O O . GLU A 1 77 ? 8.342 11.290 -5.538 1.00 97.75 77 GLU A O 1
ATOM 655 N N . LEU A 1 78 ? 6.885 11.333 -3.846 1.00 98.25 78 LEU A N 1
ATOM 656 C CA . LEU A 1 78 ? 7.549 10.296 -3.061 1.00 98.25 78 LEU A CA 1
ATOM 657 C C . LEU A 1 78 ? 6.678 9.054 -2.926 1.00 98.25 78 LEU A C 1
ATOM 659 O O . LEU A 1 78 ? 5.465 9.122 -2.739 1.00 98.25 78 LEU A O 1
ATOM 663 N N . THR A 1 79 ? 7.333 7.893 -2.946 1.00 98.75 79 THR A N 1
ATOM 664 C CA . THR A 1 79 ? 6.682 6.589 -2.807 1.00 98.75 79 THR A CA 1
ATOM 665 C C . THR A 1 79 ? 6.924 6.041 -1.409 1.00 98.75 79 THR A C 1
ATOM 667 O O . THR A 1 79 ? 8.057 5.778 -1.002 1.00 98.75 79 THR A O 1
ATOM 670 N N . TYR A 1 80 ? 5.838 5.848 -0.673 1.00 98.69 80 TYR A N 1
ATOM 671 C CA . TYR A 1 80 ? 5.814 5.444 0.723 1.00 98.69 80 TYR A CA 1
ATOM 672 C C . TYR A 1 80 ? 5.351 3.999 0.859 1.00 98.69 80 TYR A C 1
ATOM 674 O O . TYR A 1 80 ? 4.238 3.664 0.456 1.00 98.69 80 TYR A O 1
ATOM 682 N N . HIS A 1 81 ? 6.154 3.159 1.509 1.00 98.69 81 HIS A N 1
ATOM 683 C CA . HIS A 1 81 ? 5.688 1.888 2.056 1.00 98.69 81 HIS A CA 1
ATOM 684 C C . HIS A 1 81 ? 5.122 2.125 3.447 1.00 98.69 81 HIS A C 1
ATOM 686 O O . HIS A 1 81 ? 5.847 2.474 4.374 1.00 98.69 81 HIS A O 1
ATOM 692 N N . ILE A 1 82 ? 3.823 1.923 3.599 1.00 98.50 82 ILE A N 1
ATOM 693 C CA . ILE A 1 82 ? 3.090 2.148 4.834 1.00 98.50 82 ILE A CA 1
ATOM 694 C C . ILE A 1 82 ? 2.709 0.811 5.449 1.00 98.50 82 ILE A C 1
ATOM 696 O O . ILE A 1 82 ? 2.233 -0.091 4.766 1.00 98.50 82 ILE A O 1
ATOM 700 N N . THR A 1 83 ? 2.860 0.704 6.768 1.00 98.38 83 THR A N 1
ATOM 701 C CA . THR A 1 83 ? 2.328 -0.417 7.551 1.00 98.38 83 THR A CA 1
ATOM 702 C C . THR A 1 83 ? 1.493 0.098 8.723 1.00 98.38 83 THR A C 1
ATOM 704 O O . THR A 1 83 ? 1.883 1.043 9.418 1.00 98.38 83 THR A O 1
ATOM 707 N N . SER A 1 84 ? 0.335 -0.515 8.974 1.00 97.81 84 SER A N 1
ATOM 708 C CA . SER A 1 84 ? -0.489 -0.261 10.167 1.00 97.81 84 SER A CA 1
ATOM 709 C C . SER A 1 84 ? -1.053 -1.552 10.730 1.00 97.81 84 SER A C 1
ATOM 711 O O . SER A 1 84 ? -1.531 -2.388 9.977 1.00 97.81 84 SER A O 1
ATOM 713 N N . ARG A 1 85 ? -0.999 -1.693 12.055 1.00 97.94 85 ARG A N 1
ATOM 714 C CA . ARG A 1 85 ? -1.395 -2.902 12.784 1.00 97.94 85 ARG A CA 1
ATOM 715 C C . ARG A 1 85 ? -2.683 -2.679 13.560 1.00 97.94 85 ARG A C 1
ATOM 717 O O . ARG A 1 85 ? -2.886 -1.591 14.112 1.00 97.94 85 ARG A O 1
ATOM 724 N N . CYS A 1 86 ? -3.511 -3.711 13.610 1.00 98.00 86 CYS A N 1
ATOM 725 C CA . CYS A 1 86 ? -4.652 -3.803 14.509 1.00 98.00 86 CYS A CA 1
ATOM 726 C C . CYS A 1 86 ? -4.172 -3.787 15.963 1.00 98.00 86 CYS A C 1
ATOM 728 O O . CYS A 1 86 ? -3.055 -4.226 16.260 1.00 98.00 86 CYS A O 1
ATOM 730 N N . ILE A 1 87 ? -5.005 -3.256 16.856 1.00 97.69 87 ILE A N 1
ATOM 731 C CA . ILE A 1 87 ? -4.742 -3.222 18.295 1.00 97.69 87 ILE A CA 1
ATOM 732 C C . ILE A 1 87 ? -4.356 -4.608 18.815 1.00 97.69 87 ILE A C 1
ATOM 734 O O . ILE A 1 87 ? -4.949 -5.612 18.415 1.00 97.69 87 ILE A O 1
ATOM 738 N N . GLU A 1 88 ? -3.323 -4.656 19.663 1.00 95.62 88 GLU A N 1
ATOM 739 C CA . GLU A 1 88 ? -2.823 -5.895 20.281 1.00 95.62 88 GLU A CA 1
ATOM 740 C C . GLU A 1 88 ? -2.496 -7.009 19.272 1.00 95.62 88 GLU A C 1
ATOM 742 O O . GLU A 1 88 ? -2.455 -8.180 19.630 1.00 95.62 88 GLU A O 1
ATOM 747 N N . TRP A 1 89 ? -2.246 -6.661 18.003 1.00 92.94 89 TRP A N 1
ATOM 748 C CA . TRP A 1 89 ? -1.964 -7.622 16.931 1.00 92.94 89 TRP A CA 1
ATOM 749 C C . TRP A 1 89 ? -3.091 -8.624 16.666 1.00 92.94 89 TRP A C 1
ATOM 751 O O . TRP A 1 89 ? -2.853 -9.676 16.065 1.00 92.94 89 TRP A O 1
ATOM 761 N N . ARG A 1 90 ? -4.318 -8.290 17.077 1.00 96.31 90 ARG A N 1
ATOM 762 C CA . ARG A 1 90 ? -5.497 -9.135 16.887 1.00 96.31 90 ARG A CA 1
ATOM 763 C C . ARG A 1 90 ? -5.842 -9.282 15.405 1.00 96.31 90 ARG A C 1
ATOM 765 O O . ARG A 1 90 ? -5.714 -8.324 14.642 1.00 96.31 90 ARG A O 1
ATOM 772 N N . GLY A 1 91 ? -6.332 -10.464 15.029 1.00 96.56 91 GLY A N 1
ATOM 773 C CA . GLY A 1 91 ? -6.780 -10.840 13.679 1.00 96.56 91 GLY A CA 1
ATOM 774 C C . GLY A 1 91 ? -8.073 -10.152 13.219 1.00 96.56 91 GLY A C 1
ATOM 775 O O . GLY A 1 91 ? -8.986 -10.795 12.723 1.00 96.56 91 GLY A O 1
ATOM 776 N N . MET A 1 92 ? -8.204 -8.844 13.430 1.00 97.25 92 MET A N 1
ATOM 777 C CA . MET A 1 92 ? -9.461 -8.113 13.225 1.00 97.25 92 MET A CA 1
ATOM 778 C C . MET A 1 92 ? -9.809 -7.857 11.752 1.00 97.25 92 MET A C 1
ATOM 780 O O . MET A 1 92 ? -10.895 -7.364 11.465 1.00 97.25 92 MET A O 1
ATOM 784 N N . LEU A 1 93 ? -8.896 -8.166 10.831 1.00 97.56 93 LEU A N 1
ATOM 785 C CA . LEU A 1 93 ? -9.075 -8.112 9.379 1.00 97.56 93 LEU A CA 1
ATOM 786 C C . LEU A 1 93 ? -9.217 -9.521 8.775 1.00 97.56 93 LEU A C 1
ATOM 788 O O . LEU A 1 93 ? -9.113 -9.661 7.561 1.00 97.56 93 LEU A O 1
ATOM 792 N N . GLN A 1 94 ? -9.384 -10.569 9.590 1.00 96.06 94 GLN A N 1
ATOM 793 C CA . GLN A 1 94 ? -9.407 -11.956 9.114 1.00 96.06 94 GLN A CA 1
ATOM 794 C C . GLN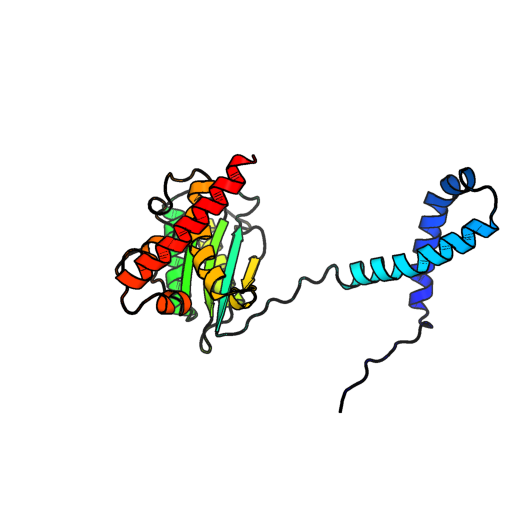 A 1 94 ? -10.556 -12.226 8.136 1.00 96.06 94 GLN A C 1
ATOM 796 O O . GLN A 1 94 ? -10.340 -12.871 7.116 1.00 96.06 94 GLN A O 1
ATOM 801 N N . GLU A 1 95 ? -11.730 -11.656 8.383 1.00 96.38 95 GLU A N 1
ATOM 802 C CA . GLU A 1 95 ? -12.911 -11.882 7.552 1.00 96.38 95 GLU A CA 1
ATOM 803 C C . GLU A 1 95 ? -12.848 -11.158 6.197 1.00 96.38 95 GLU A C 1
ATOM 805 O O . GLU A 1 95 ? -12.526 -9.969 6.110 1.00 96.38 95 GLU A O 1
ATOM 810 N N . ASP A 1 96 ? -13.239 -11.851 5.130 1.00 96.38 96 ASP A N 1
ATOM 811 C CA . ASP A 1 96 ? -13.192 -11.343 3.753 1.00 96.38 96 ASP A CA 1
ATOM 812 C C . ASP A 1 96 ? -14.047 -10.087 3.545 1.00 96.38 96 ASP A C 1
ATOM 814 O O . ASP A 1 96 ? -13.609 -9.118 2.919 1.00 96.38 96 ASP A O 1
ATOM 818 N N . TYR A 1 97 ? -15.244 -10.038 4.138 1.00 95.88 97 TYR A N 1
ATOM 819 C CA . TYR A 1 97 ? -16.103 -8.853 4.047 1.00 95.88 97 TYR A CA 1
ATOM 820 C C . TYR A 1 97 ? -15.450 -7.620 4.697 1.00 95.88 97 TYR A C 1
ATOM 822 O O . TYR A 1 97 ? -15.622 -6.496 4.223 1.00 95.88 97 TYR A O 1
ATOM 830 N N . VAL A 1 98 ? -14.644 -7.816 5.748 1.00 97.56 98 VAL A N 1
ATOM 831 C CA . VAL A 1 98 ? -13.900 -6.741 6.415 1.00 97.56 98 VAL A CA 1
ATOM 832 C C . VAL A 1 98 ? -12.787 -6.228 5.504 1.00 97.56 98 VAL A C 1
ATOM 834 O O . VAL A 1 98 ? -12.616 -5.015 5.353 1.00 97.56 98 VAL A O 1
ATOM 837 N N . LYS A 1 99 ? -12.050 -7.135 4.853 1.00 98.00 99 LYS A N 1
ATOM 838 C CA . LYS A 1 99 ? -11.021 -6.762 3.874 1.00 98.00 99 LYS A CA 1
ATOM 839 C C . LYS A 1 99 ? -11.636 -6.054 2.658 1.00 98.00 99 LYS A C 1
ATOM 841 O O . LYS A 1 99 ? -11.081 -5.057 2.203 1.00 98.00 99 LYS A O 1
ATOM 8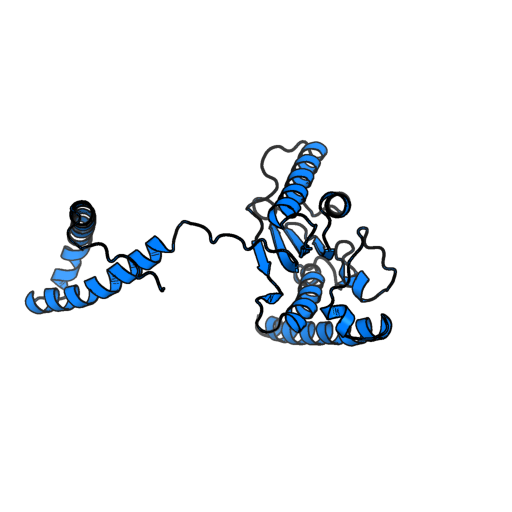46 N N . ALA A 1 100 ? -12.808 -6.484 2.189 1.00 97.44 100 ALA A N 1
ATOM 847 C CA . ALA A 1 100 ? -13.538 -5.836 1.095 1.00 97.44 100 ALA A CA 1
ATOM 848 C C . ALA A 1 100 ? -13.954 -4.396 1.444 1.00 97.44 100 ALA A C 1
ATOM 850 O O . ALA A 1 100 ? -13.736 -3.475 0.657 1.00 97.44 100 ALA A O 1
ATOM 851 N N . VAL A 1 101 ? -14.457 -4.170 2.663 1.00 97.50 101 VAL A N 1
ATOM 852 C CA . VAL A 1 101 ? -14.731 -2.817 3.179 1.00 97.50 101 VAL A CA 1
ATOM 853 C C . VAL A 1 101 ? -13.467 -1.952 3.181 1.00 97.50 101 VAL A C 1
ATOM 855 O O . VAL A 1 101 ? -13.526 -0.767 2.848 1.00 97.50 101 VAL A O 1
ATOM 858 N N . PHE A 1 102 ? -12.313 -2.525 3.534 1.00 98.44 102 PHE A N 1
ATOM 859 C CA . PHE A 1 102 ? -11.044 -1.800 3.499 1.00 98.44 102 PHE A CA 1
ATOM 860 C C . PHE A 1 102 ? -10.668 -1.374 2.070 1.00 98.44 102 PHE A C 1
ATOM 862 O O . PHE A 1 102 ? -10.283 -0.222 1.868 1.00 98.44 102 PHE A O 1
ATOM 869 N N . VAL A 1 103 ? -10.814 -2.266 1.083 1.00 98.44 103 VAL A N 1
ATOM 870 C CA . VAL A 1 103 ? -10.556 -1.967 -0.340 1.00 98.44 103 VAL A CA 1
ATOM 871 C C . VAL A 1 103 ? -11.464 -0.839 -0.840 1.00 98.44 103 VAL A C 1
ATOM 873 O O . VAL A 1 103 ? -10.981 0.116 -1.445 1.00 98.44 103 VAL A O 1
ATOM 876 N N . GLU A 1 104 ? -12.748 -0.862 -0.488 1.00 98.19 104 GLU A N 1
ATOM 877 C CA . GLU A 1 104 ? -13.685 0.209 -0.848 1.00 98.19 104 GLU A CA 1
ATOM 878 C C . GLU A 1 104 ? -13.302 1.566 -0.224 1.00 98.19 104 GLU A C 1
ATOM 880 O O . GLU A 1 104 ? -13.423 2.623 -0.848 1.00 98.19 104 GLU A O 1
ATOM 885 N N . ILE A 1 105 ? -12.785 1.568 1.009 1.00 98.50 105 ILE A N 1
ATOM 886 C CA . ILE A 1 105 ? -12.256 2.786 1.640 1.00 98.50 105 ILE A CA 1
ATOM 887 C C . ILE A 1 105 ? -10.992 3.281 0.932 1.00 98.50 105 ILE A C 1
ATOM 889 O O . ILE A 1 105 ? -10.824 4.495 0.798 1.00 98.50 105 ILE A O 1
ATOM 893 N N . LEU A 1 106 ? -10.115 2.385 0.464 1.00 98.38 106 LEU A N 1
ATOM 894 C CA . LEU A 1 106 ? -8.958 2.772 -0.347 1.00 98.38 106 LEU A CA 1
ATOM 895 C C . LEU A 1 106 ? -9.393 3.445 -1.650 1.00 98.38 106 LEU A C 1
ATOM 897 O O . LEU A 1 106 ? -8.854 4.502 -1.978 1.00 98.38 106 LEU A O 1
ATOM 901 N N . ARG A 1 107 ? -10.396 2.892 -2.344 1.00 98.19 107 ARG A N 1
ATOM 902 C CA . ARG A 1 107 ? -10.964 3.482 -3.565 1.00 98.19 107 ARG A CA 1
ATOM 903 C C . ARG A 1 107 ? -11.481 4.902 -3.314 1.00 98.19 107 ARG A C 1
ATOM 905 O O . ARG A 1 107 ? -11.035 5.842 -3.968 1.00 98.19 107 ARG A O 1
ATOM 912 N N . LYS A 1 108 ? -12.303 5.092 -2.275 1.00 98.31 108 LYS A N 1
ATOM 913 C CA . LYS A 1 108 ? -12.798 6.425 -1.866 1.00 98.31 108 LYS A CA 1
ATOM 914 C C . LYS A 1 108 ? -11.681 7.382 -1.465 1.00 98.31 108 LYS A C 1
ATOM 916 O O . LYS A 1 108 ? -11.766 8.582 -1.717 1.00 98.31 108 LYS A O 1
ATOM 921 N N . ALA A 1 109 ? -10.637 6.879 -0.807 1.00 98.56 109 ALA A N 1
ATOM 922 C CA . ALA A 1 109 ? -9.492 7.699 -0.436 1.00 98.56 109 ALA A CA 1
ATOM 923 C C . ALA A 1 109 ? -8.737 8.191 -1.676 1.00 98.56 109 ALA A C 1
ATOM 925 O O . ALA A 1 109 ? -8.349 9.359 -1.706 1.00 98.56 109 ALA A O 1
ATOM 926 N N . LYS A 1 110 ? -8.547 7.323 -2.678 1.00 97.81 110 LYS A N 1
ATOM 927 C CA . LYS A 1 110 ? -7.886 7.657 -3.946 1.00 97.81 110 LYS A CA 1
ATOM 928 C C . LYS A 1 110 ? -8.639 8.762 -4.687 1.00 97.81 110 LYS A C 1
ATOM 930 O O . LYS A 1 110 ? -8.016 9.743 -5.080 1.00 97.81 110 LYS A O 1
ATOM 935 N N . GLU A 1 111 ? -9.963 8.651 -4.776 1.00 96.56 111 GLU A N 1
ATOM 936 C CA . GLU A 1 111 ? -10.837 9.679 -5.365 1.00 96.56 111 GLU A CA 1
ATOM 937 C C . GLU A 1 111 ? -10.765 11.008 -4.608 1.00 96.56 111 GLU A C 1
ATOM 939 O O . GLU A 1 111 ? -10.680 12.072 -5.211 1.00 96.56 111 GLU A O 1
ATOM 944 N N . LYS A 1 112 ? -10.763 10.954 -3.272 1.00 98.12 112 LYS A N 1
ATOM 945 C CA . LYS A 1 112 ? -10.816 12.153 -2.430 1.00 98.12 112 LYS A CA 1
ATOM 946 C C . LYS A 1 112 ? -9.505 12.935 -2.362 1.00 98.12 112 LYS A C 1
ATOM 948 O O . LYS A 1 112 ? -9.541 14.153 -2.220 1.00 98.12 112 LYS A O 1
ATOM 953 N N . TYR A 1 113 ? -8.367 12.244 -2.335 1.00 98.12 113 TYR A N 1
ATOM 954 C CA . TYR A 1 113 ? -7.076 12.851 -1.991 1.00 98.12 113 TYR A CA 1
ATOM 955 C C . TYR A 1 113 ? -6.059 12.880 -3.122 1.00 98.12 113 TYR A C 1
ATOM 957 O O . TYR A 1 113 ? -4.959 13.374 -2.887 1.00 98.12 113 TYR A O 1
ATOM 965 N N . HIS A 1 114 ? -6.427 12.358 -4.293 1.00 96.38 114 HIS A N 1
ATOM 966 C CA . HIS A 1 114 ? -5.611 12.348 -5.501 1.00 96.38 114 HIS A CA 1
ATOM 967 C C . HIS A 1 114 ? -4.185 11.826 -5.251 1.00 96.38 114 HIS A C 1
ATOM 969 O O . HIS A 1 114 ? -3.242 12.571 -5.004 1.00 96.38 114 HIS A O 1
ATOM 975 N N . PHE A 1 115 ? -4.027 10.503 -5.262 1.00 98.50 115 PHE A N 1
ATOM 976 C CA . PHE A 1 115 ? -2.721 9.853 -5.149 1.00 98.50 115 PHE A CA 1
ATOM 977 C C . PHE A 1 115 ? -2.641 8.619 -6.047 1.00 98.50 115 PHE A C 1
ATOM 979 O O . PHE A 1 115 ? -3.658 8.084 -6.507 1.00 98.50 115 PHE A O 1
ATOM 986 N N . LYS A 1 116 ? -1.416 8.130 -6.257 1.00 98.69 116 LYS A N 1
ATOM 987 C CA . LYS A 1 116 ? -1.156 6.883 -6.978 1.00 98.69 116 LYS A CA 1
ATOM 988 C C . LYS A 1 116 ? -1.033 5.726 -5.985 1.00 98.69 116 LYS A C 1
ATOM 990 O O . LYS A 1 116 ? -0.168 5.736 -5.106 1.00 98.69 116 LYS A O 1
ATOM 995 N N . LEU A 1 117 ? -1.919 4.742 -6.087 1.00 98.75 117 LEU A N 1
ATOM 996 C CA . LEU A 1 117 ? -1.865 3.508 -5.318 1.00 98.75 117 LEU A CA 1
ATOM 997 C C . LEU A 1 117 ? -1.017 2.508 -6.097 1.00 98.75 117 LEU A C 1
ATOM 999 O O . LEU A 1 117 ? -1.472 1.910 -7.061 1.00 98.75 117 LEU A O 1
ATOM 1003 N N . ILE A 1 118 ? 0.226 2.333 -5.666 1.00 98.81 118 ILE A N 1
ATOM 1004 C CA . ILE A 1 118 ? 1.185 1.454 -6.339 1.00 98.81 118 ILE A CA 1
ATOM 1005 C C . ILE A 1 118 ? 0.943 -0.003 -5.937 1.00 98.81 118 ILE A C 1
ATOM 1007 O O . ILE A 1 118 ? 1.118 -0.918 -6.724 1.00 98.81 118 ILE A O 1
ATOM 1011 N N . GLY A 1 119 ? 0.511 -0.258 -4.707 1.00 98.62 119 GLY A N 1
ATOM 1012 C CA . GLY A 1 119 ? 0.117 -1.606 -4.327 1.00 98.62 119 GLY A CA 1
ATOM 1013 C C . GLY A 1 119 ? -0.356 -1.716 -2.894 1.00 98.62 119 GLY A C 1
ATOM 1014 O O . GLY A 1 119 ? -0.202 -0.791 -2.094 1.00 98.62 119 GLY A O 1
ATOM 1015 N N . TYR A 1 120 ? -0.932 -2.858 -2.549 1.00 98.88 120 TYR A N 1
ATOM 1016 C CA . TYR A 1 120 ? -1.351 -3.157 -1.189 1.00 98.88 120 TYR A CA 1
ATOM 1017 C C . TYR A 1 120 ? -1.361 -4.660 -0.912 1.00 98.88 120 TYR A C 1
ATOM 1019 O O . TYR A 1 120 ? -1.412 -5.488 -1.818 1.00 98.88 120 TYR A O 1
ATOM 1027 N N . CYS A 1 121 ? -1.335 -5.000 0.374 1.00 98.75 121 CYS A N 1
ATOM 1028 C CA . CYS A 1 121 ? -1.641 -6.331 0.879 1.00 98.75 121 CYS A CA 1
ATOM 1029 C C . CYS A 1 121 ? -2.318 -6.200 2.247 1.00 98.75 121 CYS A C 1
ATOM 1031 O O . CYS A 1 121 ? -1.777 -5.561 3.157 1.00 98.75 121 CYS A O 1
ATOM 1033 N N . ILE A 1 122 ? -3.499 -6.797 2.398 1.00 98.62 122 ILE A N 1
ATOM 1034 C CA . ILE A 1 122 ? -4.271 -6.804 3.644 1.00 98.62 122 ILE A CA 1
ATOM 1035 C C . ILE A 1 122 ? -4.059 -8.154 4.326 1.00 98.62 122 ILE A C 1
ATOM 1037 O O . ILE A 1 122 ? -4.471 -9.189 3.808 1.00 98.62 122 ILE A O 1
ATOM 1041 N N . MET A 1 123 ? -3.399 -8.132 5.479 1.00 98.38 123 MET A N 1
ATOM 1042 C CA . MET A 1 123 ? -3.171 -9.290 6.345 1.00 98.38 123 MET A CA 1
ATOM 1043 C C . MET A 1 123 ? -4.261 -9.346 7.421 1.00 98.38 123 MET A C 1
ATOM 1045 O O . MET A 1 123 ? -4.978 -8.369 7.619 1.00 98.38 123 MET A O 1
ATOM 1049 N N . ASP A 1 124 ? -4.344 -10.432 8.187 1.00 98.00 124 ASP A N 1
ATOM 1050 C CA . ASP A 1 124 ? -5.406 -10.582 9.196 1.00 98.00 124 ASP A CA 1
ATOM 1051 C C . ASP A 1 124 ? -5.287 -9.607 10.376 1.00 98.00 124 ASP A C 1
ATOM 1053 O O . ASP A 1 124 ? -6.287 -9.260 10.998 1.00 98.00 124 ASP A O 1
ATOM 1057 N N . ASN A 1 125 ? -4.082 -9.123 10.690 1.00 97.62 125 ASN A N 1
ATOM 1058 C CA . ASN A 1 125 ? -3.852 -8.195 11.806 1.00 97.62 125 ASN A CA 1
ATOM 1059 C C . ASN A 1 125 ? -3.099 -6.912 11.429 1.00 97.62 125 ASN A C 1
ATOM 1061 O O . ASN A 1 125 ? -2.724 -6.125 12.304 1.00 97.62 125 ASN A O 1
ATOM 1065 N N . HIS A 1 126 ? -2.823 -6.692 10.145 1.00 98.19 126 HIS A N 1
ATOM 1066 C CA . HIS A 1 126 ? -2.179 -5.473 9.666 1.00 98.19 126 HIS A CA 1
ATOM 1067 C C . HIS A 1 126 ? -2.394 -5.259 8.171 1.00 98.19 126 HIS A C 1
ATOM 1069 O O . HIS A 1 126 ? -2.777 -6.158 7.437 1.00 98.19 126 HIS A O 1
ATOM 1075 N N . ILE A 1 127 ? -2.097 -4.051 7.716 1.00 98.56 127 ILE A N 1
ATOM 1076 C CA . ILE A 1 127 ? -2.103 -3.691 6.302 1.00 98.56 127 ILE A CA 1
ATOM 1077 C C . ILE A 1 127 ? -0.723 -3.231 5.855 1.00 98.56 127 ILE A C 1
ATOM 1079 O O . ILE A 1 127 ? 0.012 -2.601 6.625 1.00 98.56 127 ILE A O 1
ATOM 1083 N N . HIS A 1 128 ? -0.428 -3.479 4.585 1.00 98.69 128 HIS A N 1
ATOM 1084 C CA . HIS A 1 128 ? 0.651 -2.854 3.839 1.00 98.69 128 HIS A CA 1
ATOM 1085 C C . HIS A 1 128 ? 0.072 -2.059 2.672 1.00 98.69 128 HIS A C 1
ATOM 1087 O O . HIS A 1 128 ? -0.727 -2.597 1.911 1.00 98.69 128 HIS A O 1
ATOM 1093 N N . LEU A 1 129 ? 0.496 -0.806 2.516 1.00 98.88 129 LEU A N 1
ATOM 1094 C CA . LEU A 1 129 ? 0.160 0.046 1.372 1.00 98.88 129 LEU A CA 1
ATOM 1095 C C . LEU A 1 129 ? 1.451 0.582 0.754 1.00 98.88 129 LEU A C 1
ATOM 1097 O O . LEU A 1 129 ? 2.398 0.885 1.478 1.00 98.88 129 LEU A O 1
ATOM 1101 N N . VAL A 1 130 ? 1.480 0.737 -0.562 1.00 98.88 130 VAL A N 1
ATOM 1102 C CA . VAL A 1 130 ? 2.518 1.458 -1.294 1.00 98.88 130 VAL A CA 1
ATOM 1103 C C . VAL A 1 130 ? 1.828 2.600 -2.022 1.00 98.88 130 VAL A C 1
ATOM 1105 O O . VAL A 1 130 ? 1.072 2.378 -2.963 1.00 98.88 130 VAL A O 1
ATOM 1108 N N . ILE A 1 131 ? 2.038 3.820 -1.538 1.00 98.88 131 ILE A N 1
ATOM 1109 C CA . ILE A 1 131 ? 1.364 5.023 -2.034 1.00 98.88 131 ILE A CA 1
ATOM 1110 C C . ILE A 1 131 ? 2.417 5.980 -2.557 1.00 98.88 131 ILE A C 1
ATOM 1112 O O . ILE A 1 131 ? 3.378 6.275 -1.852 1.00 98.88 131 ILE A O 1
ATOM 1116 N N . HIS A 1 132 ? 2.216 6.484 -3.765 1.00 98.75 132 HIS A N 1
ATOM 1117 C CA . HIS A 1 132 ? 3.000 7.568 -4.325 1.00 98.75 132 HIS A CA 1
ATOM 1118 C C . HIS A 1 132 ? 2.184 8.865 -4.262 1.00 98.75 132 HIS A C 1
ATOM 1120 O O . HIS A 1 132 ? 1.065 8.932 -4.779 1.00 98.75 132 HIS A O 1
ATOM 1126 N N . THR A 1 133 ? 2.719 9.860 -3.555 1.00 98.31 133 THR A N 1
ATOM 1127 C CA . THR A 1 133 ? 2.145 11.209 -3.486 1.00 98.31 133 THR A CA 1
ATOM 1128 C C . THR A 1 133 ? 2.444 11.962 -4.773 1.00 98.31 133 THR A C 1
ATOM 1130 O O . THR A 1 133 ? 3.473 11.721 -5.390 1.00 98.31 133 THR A O 1
ATOM 1133 N N . VAL A 1 134 ? 1.555 12.873 -5.158 1.00 97.88 134 VAL A N 1
ATOM 1134 C CA . VAL A 1 134 ? 1.708 13.724 -6.346 1.00 97.88 134 VAL A CA 1
ATOM 1135 C C . VAL A 1 134 ? 1.622 15.198 -5.952 1.00 97.88 134 VAL A C 1
ATOM 1137 O O . VAL A 1 134 ? 1.113 15.499 -4.870 1.00 97.88 134 VAL A O 1
ATOM 1140 N N . GLU A 1 135 ? 2.149 16.092 -6.786 1.00 96.25 135 GLU A N 1
ATOM 1141 C CA . GLU A 1 135 ? 2.278 17.533 -6.496 1.00 96.25 135 GLU A CA 1
ATOM 1142 C C . GLU A 1 135 ? 0.959 18.224 -6.101 1.00 96.25 135 GLU A C 1
ATOM 1144 O O . GLU A 1 135 ? 0.917 18.983 -5.134 1.00 96.25 135 GLU A O 1
ATOM 1149 N N . ASP A 1 136 ? -0.135 17.929 -6.804 1.00 95.94 136 ASP A N 1
ATOM 1150 C CA . ASP A 1 136 ? -1.483 18.465 -6.566 1.00 95.94 136 ASP A CA 1
ATOM 1151 C C . ASP A 1 136 ? -2.325 17.605 -5.601 1.00 95.94 136 ASP A C 1
ATOM 1153 O O . ASP A 1 136 ? -3.489 17.903 -5.321 1.00 95.94 136 ASP A O 1
ATOM 1157 N N . GLY A 1 137 ? -1.729 16.539 -5.064 1.00 96.94 137 GLY A N 1
ATOM 1158 C CA . GLY A 1 137 ? -2.354 15.603 -4.141 1.00 96.94 137 GLY A CA 1
ATOM 1159 C C . GLY A 1 137 ? -2.206 15.994 -2.672 1.00 96.94 137 GLY A C 1
ATOM 1160 O O . GLY A 1 137 ? -1.462 16.891 -2.273 1.00 96.94 137 GLY A O 1
ATOM 1161 N N . ALA A 1 138 ? -2.908 15.271 -1.801 1.00 97.62 138 ALA A N 1
ATOM 1162 C CA . ALA A 1 138 ? -2.766 15.480 -0.365 1.00 97.62 138 ALA A CA 1
ATOM 1163 C C . ALA A 1 138 ? -1.475 14.850 0.192 1.00 97.62 138 ALA A C 1
ATOM 1165 O O . ALA A 1 138 ? -1.027 13.797 -0.271 1.00 97.62 138 ALA A O 1
ATOM 1166 N N . PRO A 1 139 ? -0.908 15.404 1.282 1.00 97.44 139 PRO A N 1
ATOM 1167 C CA . PRO A 1 139 ? 0.248 14.800 1.925 1.00 97.44 139 PRO A CA 1
ATOM 1168 C C . PRO A 1 139 ? -0.100 13.424 2.505 1.00 97.44 139 PRO A C 1
ATOM 1170 O O . PRO A 1 139 ? -1.203 13.193 3.016 1.00 97.44 139 PRO A O 1
ATOM 1173 N N . ILE A 1 140 ? 0.891 12.529 2.532 1.00 98.00 140 ILE A N 1
ATOM 1174 C CA . ILE A 1 140 ? 0.726 11.128 2.949 1.00 98.00 140 ILE A CA 1
ATOM 1175 C C . ILE A 1 140 ? 0.044 10.960 4.315 1.00 98.00 140 ILE A C 1
ATOM 1177 O O . ILE A 1 140 ? -0.724 10.024 4.539 1.00 98.00 140 ILE A O 1
ATOM 1181 N N . SER A 1 141 ? 0.269 11.890 5.249 1.00 97.31 141 SER A N 1
ATOM 1182 C CA . SER A 1 141 ? -0.363 11.839 6.567 1.00 97.31 141 SER A CA 1
ATOM 1183 C C . SER A 1 141 ? -1.876 12.019 6.521 1.00 97.31 141 SER A C 1
ATOM 1185 O O . SER A 1 141 ? -2.563 11.339 7.282 1.00 97.31 141 SER A O 1
ATOM 1187 N N . ARG A 1 142 ? -2.396 12.866 5.625 1.00 98.12 142 ARG A N 1
ATOM 1188 C CA . ARG A 1 142 ? -3.834 13.099 5.450 1.00 98.12 142 ARG A CA 1
ATOM 1189 C C . ARG A 1 142 ? -4.508 11.902 4.798 1.00 98.12 142 ARG A C 1
ATOM 1191 O O . ARG A 1 142 ? -5.530 11.451 5.310 1.00 98.12 142 ARG A O 1
ATOM 1198 N N . ILE A 1 143 ? -3.880 11.336 3.767 1.00 98.62 143 ILE A N 1
ATOM 1199 C CA . ILE A 1 143 ? -4.354 10.125 3.084 1.00 98.62 143 ILE A CA 1
ATOM 1200 C C . ILE A 1 143 ? -4.511 8.978 4.092 1.00 98.62 143 ILE A C 1
ATOM 1202 O O . ILE A 1 143 ? -5.598 8.427 4.270 1.00 98.62 143 ILE A O 1
ATOM 1206 N N . VAL A 1 144 ? -3.441 8.659 4.830 1.00 98.44 144 VAL A N 1
ATOM 1207 C CA . VAL A 1 144 ? -3.460 7.535 5.778 1.00 98.44 144 VAL A CA 1
ATOM 1208 C C . VAL A 1 144 ? -4.346 7.826 6.991 1.00 98.44 144 VAL A C 1
ATOM 1210 O O . VAL A 1 144 ? -4.977 6.908 7.514 1.00 98.44 144 VAL A O 1
ATOM 1213 N N . GLN A 1 145 ? -4.430 9.083 7.447 1.00 98.25 145 GLN A N 1
ATOM 1214 C CA . GLN A 1 145 ? -5.359 9.473 8.511 1.00 98.25 145 GLN A CA 1
ATOM 1215 C C . GLN A 1 145 ? -6.803 9.169 8.111 1.00 98.25 145 GLN A C 1
ATOM 1217 O O . GLN A 1 145 ? -7.518 8.555 8.900 1.00 98.25 145 GLN A O 1
ATOM 1222 N N . TYR A 1 146 ? -7.212 9.554 6.901 1.00 98.69 146 TYR A N 1
ATOM 1223 C CA . TYR A 1 146 ? -8.557 9.287 6.407 1.00 98.69 146 TYR A CA 1
ATOM 1224 C C . TYR A 1 146 ? -8.844 7.788 6.309 1.00 98.69 146 TYR A C 1
ATOM 1226 O O . TYR A 1 146 ? -9.821 7.332 6.900 1.00 98.69 146 TYR A O 1
ATOM 1234 N N . ILE A 1 147 ? -7.971 7.023 5.638 1.00 98.75 147 ILE A N 1
ATOM 1235 C CA . ILE A 1 147 ? -8.137 5.569 5.461 1.00 98.75 147 ILE A CA 1
ATOM 1236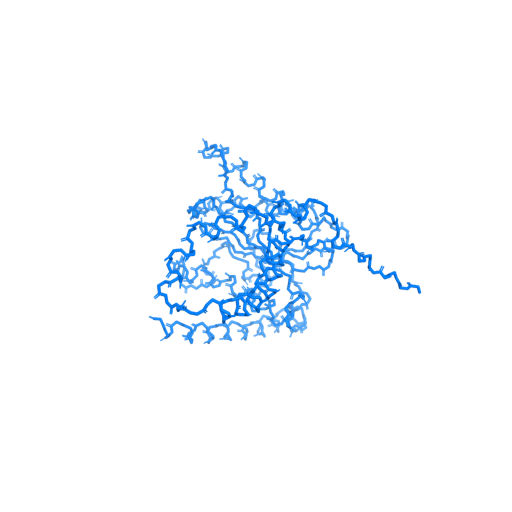 C C . ILE A 1 147 ? -8.322 4.894 6.823 1.00 98.75 147 ILE A C 1
ATOM 1238 O O . ILE A 1 147 ? -9.291 4.171 7.049 1.00 98.75 147 ILE A O 1
ATOM 1242 N N . LYS A 1 148 ? -7.422 5.183 7.770 1.00 98.56 148 LYS A N 1
ATOM 1243 C CA . LYS A 1 148 ? -7.458 4.580 9.104 1.00 98.56 148 LYS A CA 1
ATOM 1244 C C . LYS A 1 148 ? -8.693 4.991 9.899 1.00 98.56 148 LYS A C 1
ATOM 1246 O O . LYS A 1 148 ? -9.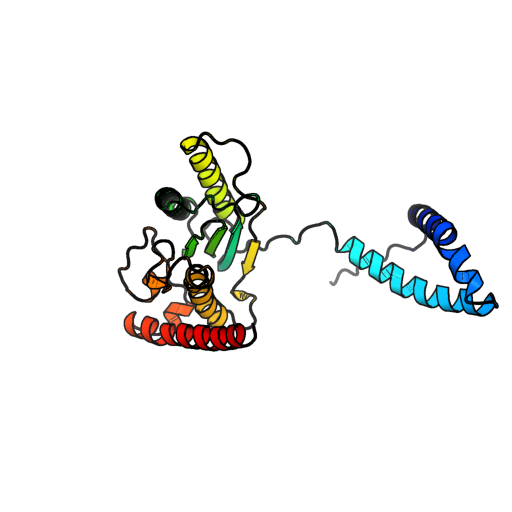291 4.132 10.544 1.00 98.56 148 LYS A O 1
ATOM 1251 N N . ALA A 1 149 ? -9.055 6.273 9.884 1.00 98.38 149 ALA A N 1
ATOM 1252 C CA . ALA A 1 149 ? -10.192 6.780 10.645 1.00 98.38 149 ALA A CA 1
ATOM 1253 C C . ALA A 1 149 ? -11.513 6.201 10.125 1.00 98.38 149 ALA A C 1
ATOM 1255 O O . ALA A 1 149 ? -12.268 5.628 10.906 1.00 98.38 149 ALA A O 1
ATOM 1256 N N . ARG A 1 150 ? -11.746 6.267 8.808 1.00 98.38 150 ARG A N 1
ATOM 1257 C CA . ARG A 1 150 ? -12.971 5.747 8.186 1.00 98.38 150 ARG A CA 1
ATOM 1258 C C . ARG A 1 150 ? -13.120 4.249 8.374 1.00 98.38 150 ARG A C 1
ATOM 1260 O O . ARG A 1 150 ? -14.214 3.790 8.681 1.00 98.38 150 ARG A O 1
ATOM 1267 N N . PHE A 1 151 ? -12.025 3.503 8.251 1.00 98.50 151 PHE A N 1
ATOM 1268 C CA . PHE A 1 151 ? -12.063 2.068 8.484 1.00 98.50 151 PHE A CA 1
ATOM 1269 C C . PHE A 1 151 ? -12.381 1.719 9.939 1.00 98.50 151 PHE A C 1
ATOM 1271 O O . PHE A 1 151 ? -13.255 0.896 10.189 1.00 98.50 151 PHE A O 1
ATOM 1278 N N . ALA A 1 152 ? -11.723 2.372 10.902 1.00 98.19 152 ALA A N 1
ATOM 1279 C CA . ALA A 1 152 ? -11.976 2.130 12.321 1.00 98.19 152 ALA A CA 1
ATOM 1280 C C . ALA A 1 152 ? -13.426 2.460 12.713 1.00 98.19 152 ALA A C 1
ATOM 1282 O O . ALA A 1 152 ? -14.059 1.683 13.422 1.00 98.19 152 ALA A O 1
ATOM 1283 N N . GLU A 1 153 ? -13.952 3.586 12.225 1.00 97.62 153 GLU A N 1
ATOM 1284 C CA . GLU A 1 153 ? -15.339 4.007 12.436 1.00 97.62 153 GLU A CA 1
ATOM 1285 C C . GLU A 1 153 ? -16.333 2.991 11.860 1.00 97.62 153 GLU A C 1
ATOM 1287 O O . GLU A 1 153 ? -17.230 2.539 12.570 1.00 97.62 153 GLU A O 1
ATOM 1292 N N . MET A 1 154 ? -16.148 2.587 10.597 1.00 96.81 154 MET A N 1
ATOM 1293 C CA . MET A 1 154 ? -17.017 1.603 9.951 1.00 96.81 154 MET A CA 1
ATOM 1294 C C . MET A 1 154 ? -16.962 0.243 10.641 1.00 96.81 154 MET A C 1
ATOM 1296 O O . MET A 1 154 ? -18.012 -0.330 10.918 1.00 96.81 154 MET A O 1
ATOM 1300 N N . TYR A 1 155 ? -15.764 -0.257 10.945 1.00 97.44 155 TYR A N 1
ATOM 1301 C CA . TYR A 1 155 ? -15.596 -1.539 11.621 1.00 97.44 155 TYR A CA 1
ATOM 1302 C C . TYR A 1 155 ? -16.312 -1.538 12.972 1.00 97.44 155 TYR A C 1
ATOM 1304 O O . TYR A 1 155 ? -17.148 -2.397 13.226 1.00 97.44 155 TYR A O 1
ATOM 1312 N N . ASN A 1 156 ? -16.056 -0.525 13.803 1.00 97.06 156 ASN A N 1
ATOM 1313 C CA . ASN A 1 156 ? -16.684 -0.401 15.115 1.00 97.06 156 ASN A CA 1
ATOM 1314 C C . ASN A 1 156 ? -18.214 -0.317 15.021 1.00 97.06 156 ASN A C 1
ATOM 1316 O O . ASN A 1 156 ? -18.902 -0.968 15.805 1.00 97.06 156 ASN A O 1
ATOM 1320 N N . LYS A 1 157 ? -18.747 0.416 14.034 1.00 95.62 157 LYS A N 1
ATOM 1321 C CA . LYS A 1 157 ? -20.191 0.496 13.784 1.00 95.62 157 LYS A CA 1
ATOM 1322 C C . LYS A 1 157 ? -20.789 -0.861 13.399 1.00 95.62 157 LYS A C 1
ATOM 1324 O O . LYS A 1 157 ? -21.826 -1.224 13.939 1.00 95.62 157 LYS A O 1
ATOM 1329 N N . ILE A 1 158 ? -20.154 -1.597 12.485 1.00 93.88 158 ILE A N 1
ATOM 1330 C CA . ILE A 1 158 ? -20.674 -2.878 11.974 1.00 93.88 158 ILE A CA 1
ATOM 1331 C C . ILE A 1 158 ? -20.561 -3.986 13.031 1.00 93.88 158 ILE A C 1
ATOM 1333 O O . ILE A 1 158 ? -21.444 -4.830 13.121 1.00 93.88 158 ILE A O 1
ATOM 1337 N N . THR A 1 159 ? -19.509 -3.980 13.855 1.00 94.38 159 THR A N 1
ATOM 1338 C CA . THR A 1 159 ? -19.284 -5.023 14.871 1.00 94.38 159 THR A CA 1
ATOM 1339 C C . THR A 1 159 ? -19.795 -4.651 16.265 1.00 94.38 159 THR A C 1
ATOM 1341 O O . THR A 1 159 ? -19.502 -5.369 17.217 1.00 94.38 159 THR A O 1
ATOM 1344 N N . GLY A 1 160 ? -20.434 -3.488 16.440 1.00 95.50 160 GLY A N 1
ATOM 1345 C CA . GLY A 1 160 ? -20.849 -2.975 17.754 1.00 95.50 160 GLY A CA 1
ATOM 1346 C C . GLY A 1 160 ? -19.697 -2.750 18.748 1.00 95.50 160 GLY A C 1
ATOM 1347 O O . GLY A 1 160 ? -19.920 -2.716 19.956 1.00 95.50 160 GLY A O 1
ATOM 1348 N N . ARG A 1 161 ? -18.450 -2.628 18.268 1.00 95.19 161 ARG A N 1
ATOM 1349 C CA . ARG A 1 161 ? -17.273 -2.440 19.132 1.00 95.19 161 ARG A CA 1
ATOM 1350 C C . ARG A 1 161 ? -17.057 -0.971 19.452 1.00 95.19 161 ARG A C 1
ATOM 1352 O O . ARG A 1 161 ? -17.332 -0.089 18.646 1.00 95.19 161 ARG A O 1
ATOM 1359 N N . THR A 1 162 ? -16.443 -0.720 20.600 1.00 93.88 162 THR A N 1
ATOM 1360 C CA . THR A 1 162 ? -15.921 0.594 20.977 1.00 93.88 162 THR A CA 1
ATOM 1361 C C . THR A 1 162 ? -14.402 0.538 21.141 1.00 93.88 162 THR A C 1
ATOM 1363 O O . THR A 1 162 ? -13.792 -0.533 21.197 1.00 93.88 162 THR A O 1
ATOM 1366 N N . GLY A 1 163 ? -13.769 1.712 21.179 1.00 94.50 163 GLY A N 1
ATOM 1367 C CA . GLY A 1 163 ? -12.329 1.838 21.382 1.00 94.50 163 GLY A CA 1
ATOM 1368 C C . GLY A 1 163 ? -11.479 1.765 20.104 1.00 94.50 163 GLY A C 1
ATOM 1369 O O . GLY A 1 163 ? -11.995 1.730 18.980 1.00 94.50 163 GLY A O 1
ATOM 1370 N N . PRO A 1 164 ? -10.145 1.813 20.263 1.00 96.38 164 PRO A N 1
ATOM 1371 C CA . PRO A 1 164 ? -9.210 1.873 19.146 1.00 96.38 164 PRO A CA 1
ATOM 1372 C C . PRO A 1 164 ? -9.205 0.589 18.307 1.00 96.38 164 PRO A C 1
ATOM 1374 O O . PRO A 1 164 ? -9.154 -0.526 18.822 1.00 96.38 164 PRO A O 1
ATOM 1377 N N . PHE A 1 165 ? -9.203 0.764 16.984 1.00 97.69 165 PHE A N 1
ATOM 1378 C CA . PHE A 1 165 ? -8.954 -0.318 16.029 1.00 97.69 165 PHE A CA 1
ATOM 1379 C C . PHE A 1 165 ? -7.457 -0.478 15.730 1.00 97.69 165 PHE A C 1
ATOM 1381 O O . PHE A 1 165 ? -6.939 -1.587 15.647 1.00 97.69 165 PHE A O 1
ATOM 1388 N N . TRP A 1 166 ? -6.749 0.641 15.559 1.00 97.94 166 TRP A N 1
ATOM 1389 C CA . TRP A 1 166 ? -5.330 0.656 15.206 1.00 97.94 166 TRP A CA 1
ATOM 1390 C C . TRP A 1 166 ? -4.460 0.783 16.451 1.00 97.94 166 TRP A C 1
ATOM 1392 O O . TRP A 1 166 ? -4.728 1.626 17.302 1.00 97.94 166 TRP A O 1
ATOM 1402 N N . ASN A 1 167 ? -3.381 0.006 16.510 1.00 95.69 167 ASN A N 1
ATOM 1403 C CA . ASN A 1 167 ? -2.495 -0.043 17.672 1.00 95.69 167 ASN A CA 1
ATOM 1404 C C . ASN A 1 167 ? -1.647 1.230 17.830 1.00 95.69 167 ASN A C 1
ATOM 1406 O O . ASN A 1 167 ? -1.532 1.805 18.907 1.00 95.69 167 ASN A O 1
ATOM 1410 N N . GLU A 1 168 ? -1.065 1.703 16.728 1.00 92.06 168 GLU A N 1
ATOM 1411 C CA . GLU A 1 168 ? -0.182 2.866 16.716 1.00 92.06 168 GLU A CA 1
ATOM 1412 C C . GLU A 1 168 ? -0.447 3.786 15.512 1.00 92.06 168 GLU A C 1
ATOM 1414 O O . GLU A 1 168 ? -1.238 3.488 14.604 1.00 92.06 168 GLU A O 1
ATOM 1419 N N . ARG A 1 169 ? 0.271 4.920 15.451 1.00 94.44 169 ARG A N 1
ATOM 1420 C CA . ARG A 1 169 ? 0.400 5.659 14.183 1.00 94.44 169 ARG A CA 1
ATOM 1421 C C . ARG A 1 169 ? 1.033 4.742 13.133 1.00 94.44 169 ARG A C 1
ATOM 1423 O O . ARG A 1 169 ? 1.835 3.885 13.477 1.00 94.44 169 ARG A O 1
ATOM 1430 N N . TYR A 1 170 ? 0.728 4.964 11.859 1.00 96.56 170 TYR A N 1
ATOM 1431 C CA . TYR A 1 170 ? 1.345 4.174 10.795 1.00 96.56 170 TYR A CA 1
ATOM 1432 C C . TYR A 1 170 ? 2.878 4.301 10.802 1.00 96.56 170 TYR A C 1
ATOM 1434 O O . TYR A 1 170 ? 3.425 5.339 11.201 1.00 96.56 170 TYR A O 1
ATOM 1442 N N . LYS A 1 171 ? 3.552 3.239 10.367 1.00 96.19 171 LYS A N 1
ATOM 1443 C CA . LYS A 1 171 ? 4.982 3.236 10.050 1.00 96.19 171 LYS A CA 1
ATOM 1444 C C . LYS A 1 171 ? 5.148 3.483 8.561 1.00 96.19 171 LYS A C 1
ATOM 1446 O O . LYS A 1 171 ? 4.304 3.027 7.791 1.00 96.19 171 LYS A O 1
ATOM 1451 N N . ASP A 1 172 ? 6.214 4.174 8.192 1.00 95.88 172 ASP A N 1
ATOM 1452 C CA . ASP A 1 172 ? 6.530 4.496 6.809 1.00 95.88 172 ASP A CA 1
ATOM 1453 C C . ASP A 1 172 ? 8.029 4.347 6.515 1.00 95.88 172 ASP A C 1
ATOM 1455 O O . ASP A 1 172 ? 8.873 4.630 7.369 1.00 95.88 172 ASP A O 1
ATOM 1459 N N . SER A 1 173 ? 8.345 3.900 5.301 1.00 96.38 173 SER A N 1
ATOM 1460 C CA . SER A 1 173 ? 9.655 4.047 4.662 1.00 96.38 173 SER A CA 1
ATOM 1461 C C . SER A 1 173 ? 9.477 4.638 3.263 1.00 96.38 173 SER A C 1
ATOM 1463 O O . SER A 1 173 ? 8.452 4.425 2.617 1.00 96.38 173 SER A O 1
ATOM 1465 N N . ILE A 1 174 ? 10.466 5.405 2.801 1.00 98.12 174 ILE A N 1
ATOM 1466 C CA . ILE A 1 174 ? 10.439 6.057 1.486 1.00 98.12 174 ILE A CA 1
ATOM 1467 C C . ILE A 1 174 ? 11.310 5.256 0.528 1.00 98.12 174 ILE A C 1
ATOM 1469 O O . ILE A 1 174 ? 12.498 5.050 0.783 1.00 98.12 174 ILE A O 1
ATOM 1473 N N . VAL A 1 175 ? 10.721 4.821 -0.581 1.00 98.00 175 VAL A N 1
ATOM 1474 C CA . VAL A 1 175 ? 11.363 3.974 -1.592 1.00 98.00 175 VAL A CA 1
ATOM 1475 C C . VAL A 1 175 ? 12.579 4.666 -2.199 1.00 98.00 175 VAL A C 1
ATOM 1477 O O . VAL A 1 175 ? 13.633 4.050 -2.336 1.00 98.00 175 VAL A O 1
ATOM 1480 N N . GLN A 1 176 ? 12.461 5.957 -2.507 1.00 97.12 176 GLN A N 1
ATOM 1481 C CA . GLN A 1 176 ? 13.524 6.775 -3.090 1.00 97.12 176 GLN A CA 1
ATOM 1482 C C . GLN A 1 176 ? 14.740 6.930 -2.159 1.00 97.12 176 GLN A C 1
ATOM 1484 O O . GLN A 1 176 ? 15.826 7.238 -2.633 1.00 97.12 176 GLN A O 1
ATOM 1489 N N . PHE A 1 177 ? 14.590 6.699 -0.848 1.00 96.50 177 PHE A N 1
ATOM 1490 C CA . PHE A 1 177 ? 15.697 6.776 0.116 1.00 96.50 177 PHE A CA 1
ATOM 1491 C C . PHE A 1 177 ? 16.435 5.445 0.299 1.00 96.50 177 PHE A C 1
ATOM 1493 O O . PHE A 1 177 ? 17.427 5.384 1.028 1.00 96.50 177 PHE A O 1
ATOM 1500 N N . ALA A 1 178 ? 15.976 4.366 -0.340 1.00 96.25 178 ALA A N 1
ATOM 1501 C CA . ALA A 1 178 ? 16.749 3.136 -0.414 1.00 96.25 178 ALA A CA 1
ATOM 1502 C C . ALA A 1 178 ? 17.999 3.340 -1.286 1.00 96.25 178 ALA A C 1
ATOM 1504 O O . ALA A 1 178 ? 18.000 4.147 -2.212 1.00 96.25 178 ALA A O 1
ATOM 1505 N N . ARG A 1 179 ? 19.049 2.538 -1.047 1.00 95.44 179 ARG A N 1
ATOM 1506 C CA . ARG A 1 179 ? 20.300 2.573 -1.835 1.00 95.44 179 ARG A CA 1
ATOM 1507 C C . ARG A 1 179 ? 20.051 2.488 -3.344 1.00 95.44 179 ARG A C 1
ATOM 1509 O O . ARG A 1 179 ? 20.780 3.088 -4.123 1.00 95.44 179 ARG A O 1
ATOM 1516 N N . ASN A 1 180 ? 19.040 1.719 -3.739 1.00 97.06 180 ASN A N 1
ATOM 1517 C CA . ASN A 1 180 ? 18.546 1.668 -5.104 1.00 97.06 180 ASN A CA 1
ATOM 1518 C C . ASN A 1 180 ? 17.015 1.573 -5.062 1.00 97.06 180 ASN A C 1
ATOM 1520 O O . ASN A 1 180 ? 16.465 0.489 -4.862 1.00 97.06 180 ASN A O 1
ATOM 1524 N N . GLY A 1 181 ? 16.338 2.715 -5.206 1.00 97.19 181 GLY A N 1
ATOM 1525 C CA . GLY A 1 181 ? 14.875 2.792 -5.153 1.00 97.19 181 GLY A CA 1
ATOM 1526 C C . GLY A 1 181 ? 14.181 1.962 -6.236 1.00 97.19 181 GLY A C 1
ATOM 1527 O O . GLY A 1 181 ? 13.140 1.368 -5.963 1.00 97.19 181 GLY A O 1
ATOM 1528 N N . PHE A 1 182 ? 14.789 1.863 -7.425 1.00 98.38 182 PHE A N 1
ATOM 1529 C CA . PHE A 1 182 ? 14.274 1.081 -8.550 1.00 98.38 182 PHE A CA 1
ATOM 1530 C C . PHE A 1 182 ? 14.138 -0.402 -8.191 1.00 98.38 182 PHE A C 1
ATOM 1532 O O . PHE A 1 182 ? 13.030 -0.938 -8.173 1.00 98.38 182 PHE A O 1
ATOM 1539 N N . HIS A 1 183 ? 15.242 -1.055 -7.817 1.00 97.94 183 HIS A N 1
ATOM 1540 C CA . HIS A 1 183 ? 15.210 -2.465 -7.418 1.00 97.94 183 HIS A CA 1
ATOM 1541 C C . HIS A 1 183 ? 14.450 -2.673 -6.107 1.00 97.94 183 HIS A C 1
ATOM 1543 O O . HIS A 1 183 ? 13.785 -3.694 -5.938 1.00 97.94 183 HIS A O 1
ATOM 1549 N N . TYR A 1 184 ? 14.527 -1.711 -5.181 1.00 98.19 184 TYR A N 1
ATOM 1550 C CA . TYR A 1 184 ? 13.839 -1.811 -3.899 1.00 98.19 184 TYR A CA 1
ATOM 1551 C C . TYR A 1 184 ? 12.320 -1.858 -4.060 1.00 98.19 184 TYR A C 1
ATOM 1553 O O . TYR A 1 184 ? 11.694 -2.694 -3.416 1.00 98.19 184 TYR A O 1
ATOM 1561 N N . LEU A 1 185 ? 11.723 -1.031 -4.927 1.00 98.69 185 LEU A N 1
ATOM 1562 C CA . LEU A 1 185 ? 10.277 -1.065 -5.157 1.00 98.69 185 LEU A CA 1
ATOM 1563 C C . LEU A 1 185 ? 9.822 -2.404 -5.740 1.00 98.69 185 LEU A C 1
ATOM 1565 O O . LEU A 1 185 ? 8.859 -2.990 -5.256 1.00 98.69 185 LEU A O 1
ATOM 1569 N N . LEU A 1 186 ? 10.517 -2.890 -6.769 1.00 98.62 186 LEU A N 1
ATOM 1570 C CA . LEU A 1 186 ? 10.142 -4.128 -7.454 1.00 98.62 186 LEU A CA 1
ATOM 1571 C C . LEU A 1 186 ? 10.267 -5.335 -6.514 1.00 98.62 186 LEU A C 1
ATOM 1573 O O . LEU A 1 186 ? 9.387 -6.192 -6.476 1.00 98.62 186 LEU A O 1
ATOM 1577 N N . TRP A 1 187 ? 11.303 -5.351 -5.669 1.00 98.19 187 TRP A N 1
ATOM 1578 C CA . TRP A 1 187 ? 11.421 -6.316 -4.577 1.00 98.19 187 TRP A CA 1
ATOM 1579 C C . TRP A 1 187 ? 10.324 -6.143 -3.513 1.00 98.19 187 TRP A C 1
ATOM 1581 O O . TRP A 1 187 ? 9.797 -7.134 -3.014 1.00 98.19 187 TRP A O 1
ATOM 1591 N N . LEU A 1 188 ? 9.972 -4.904 -3.154 1.00 98.50 188 LEU A N 1
ATOM 1592 C CA . LEU A 1 188 ? 8.967 -4.599 -2.134 1.00 98.50 188 LEU A CA 1
ATOM 1593 C C . LEU A 1 188 ? 7.576 -5.114 -2.532 1.00 98.50 188 LEU A C 1
ATOM 1595 O O . LEU A 1 188 ? 6.868 -5.641 -1.677 1.00 98.50 188 LEU A O 1
ATOM 1599 N N . LEU A 1 189 ? 7.192 -4.996 -3.804 1.00 98.69 189 LEU A N 1
ATOM 1600 C CA . LEU A 1 189 ? 5.915 -5.518 -4.304 1.00 98.69 189 LEU A CA 1
ATOM 1601 C C . LEU A 1 189 ? 5.816 -7.038 -4.106 1.00 98.69 189 LEU A C 1
ATOM 1603 O O . LEU A 1 189 ? 4.829 -7.522 -3.552 1.00 98.69 189 LEU A O 1
ATOM 1607 N N . TRP A 1 190 ? 6.878 -7.780 -4.433 1.00 98.44 190 TRP A N 1
ATOM 1608 C CA . TRP A 1 190 ? 6.951 -9.215 -4.141 1.00 98.44 190 TRP A CA 1
ATOM 1609 C C . TRP A 1 190 ? 7.028 -9.514 -2.646 1.00 98.44 190 TRP A C 1
ATOM 1611 O O . TRP A 1 190 ? 6.396 -10.457 -2.176 1.00 98.44 190 TRP A O 1
ATOM 1621 N N . TYR A 1 191 ? 7.728 -8.690 -1.862 1.00 97.69 191 TYR A N 1
ATOM 1622 C CA . TYR A 1 191 ? 7.716 -8.813 -0.407 1.00 97.69 191 TYR A CA 1
ATOM 1623 C C . TYR A 1 191 ? 6.290 -8.745 0.144 1.00 97.69 191 TYR A C 1
ATOM 1625 O O . TYR A 1 191 ? 5.919 -9.623 0.920 1.00 97.69 191 TYR A O 1
ATOM 1633 N N . LEU A 1 192 ? 5.489 -7.754 -0.269 1.00 98.19 192 LEU A N 1
ATOM 1634 C CA . LEU A 1 192 ? 4.069 -7.643 0.080 1.00 98.19 192 LEU A CA 1
ATOM 1635 C C . LEU A 1 192 ? 3.312 -8.916 -0.309 1.00 98.19 192 LEU A C 1
ATOM 1637 O O . LEU A 1 192 ? 2.698 -9.532 0.558 1.00 98.19 192 LEU A O 1
ATOM 1641 N N . ALA A 1 193 ? 3.434 -9.340 -1.567 1.00 98.25 193 ALA A N 1
ATOM 1642 C CA . ALA A 1 193 ? 2.728 -10.489 -2.127 1.00 98.25 193 ALA A CA 1
ATOM 1643 C C . ALA A 1 193 ? 3.026 -11.813 -1.395 1.00 98.25 193 ALA A C 1
ATOM 1645 O O . ALA A 1 193 ? 2.142 -12.648 -1.225 1.00 98.25 193 ALA A O 1
ATOM 1646 N N . TYR A 1 194 ? 4.256 -11.992 -0.905 1.00 97.94 194 TYR A N 1
ATOM 1647 C CA . TYR A 1 194 ? 4.665 -13.176 -0.146 1.00 97.94 194 TYR A CA 1
ATOM 1648 C C . TYR A 1 194 ? 4.367 -13.099 1.360 1.00 97.94 194 TYR A C 1
ATOM 1650 O O . TYR A 1 194 ? 4.557 -14.098 2.056 1.00 97.94 194 TYR A O 1
ATOM 1658 N N . ASN A 1 195 ? 3.901 -11.969 1.912 1.00 97.00 195 ASN A N 1
ATOM 1659 C CA . ASN A 1 195 ? 3.549 -11.905 3.340 1.00 97.00 195 ASN A CA 1
ATOM 1660 C C . ASN A 1 195 ? 2.447 -12.916 3.729 1.00 97.00 195 ASN A C 1
ATOM 1662 O O . ASN A 1 195 ? 2.663 -13.632 4.712 1.00 97.00 195 ASN A O 1
ATOM 1666 N N . PRO A 1 196 ? 1.325 -13.039 2.986 1.00 97.62 196 PRO A N 1
ATOM 1667 C CA . PRO A 1 196 ? 0.301 -14.060 3.234 1.00 97.62 196 PRO A CA 1
ATOM 1668 C C . PRO A 1 196 ? 0.861 -15.486 3.215 1.00 97.62 196 PRO A C 1
ATOM 1670 O O . PRO A 1 196 ? 0.619 -16.258 4.143 1.00 97.62 196 PRO A O 1
ATOM 1673 N N . VAL A 1 197 ? 1.708 -15.804 2.229 1.00 96.81 197 VAL A N 1
ATOM 1674 C CA . VAL A 1 197 ? 2.358 -17.120 2.093 1.00 96.81 197 VAL A CA 1
ATOM 1675 C C . VAL A 1 197 ? 3.244 -17.420 3.301 1.00 96.81 197 VAL A C 1
ATOM 1677 O O . VAL A 1 197 ? 3.129 -18.463 3.939 1.00 96.81 197 VAL A O 1
ATOM 1680 N N . ARG A 1 198 ? 4.080 -16.457 3.704 1.00 94.56 198 ARG A N 1
ATOM 1681 C CA . ARG A 1 198 ? 4.947 -16.569 4.889 1.00 94.56 198 ARG A CA 1
ATOM 1682 C C . ARG A 1 198 ? 4.174 -16.735 6.194 1.00 94.56 198 ARG A C 1
ATOM 1684 O O . ARG A 1 198 ? 4.719 -17.250 7.168 1.00 94.56 198 ARG A O 1
ATOM 1691 N N . LYS A 1 199 ? 2.935 -16.248 6.239 1.00 94.50 199 LYS A N 1
ATOM 1692 C CA . LYS A 1 199 ? 2.015 -16.405 7.368 1.00 94.50 199 LYS A CA 1
ATOM 1693 C C . LYS A 1 199 ? 1.084 -17.604 7.220 1.00 94.50 199 LYS A C 1
ATOM 1695 O O . LYS A 1 199 ? 0.231 -17.782 8.079 1.00 94.50 199 LYS A O 1
ATOM 1700 N N . ARG A 1 200 ? 1.305 -18.448 6.204 1.00 95.06 200 ARG A N 1
ATOM 1701 C CA . ARG A 1 200 ? 0.533 -19.666 5.922 1.00 95.06 200 ARG A CA 1
ATOM 1702 C C . ARG A 1 200 ? -0.960 -19.391 5.708 1.00 95.06 200 ARG A C 1
ATOM 1704 O O . ARG A 1 200 ? -1.785 -20.253 5.976 1.00 95.06 200 ARG A O 1
ATOM 1711 N N . MET A 1 201 ? -1.296 -18.194 5.224 1.00 95.19 201 MET A N 1
ATOM 1712 C CA . MET A 1 201 ? -2.669 -17.818 4.869 1.00 95.19 201 MET A CA 1
ATOM 1713 C C . MET A 1 201 ? -3.073 -18.380 3.498 1.00 95.19 201 MET A C 1
ATOM 1715 O O . MET A 1 201 ? -4.248 -18.606 3.244 1.00 95.19 201 MET A O 1
ATOM 1719 N N . CYS A 1 202 ? -2.099 -18.605 2.611 1.00 96.44 202 CYS A N 1
ATOM 1720 C CA . CYS A 1 202 ? -2.288 -19.195 1.287 1.00 96.44 202 CYS A CA 1
ATOM 1721 C C . CYS A 1 202 ? -1.012 -19.922 0.824 1.00 96.44 202 CYS A C 1
ATOM 1723 O O . CYS A 1 202 ? 0.062 -19.728 1.401 1.00 96.44 202 CYS A O 1
ATOM 1725 N N . GLY A 1 203 ? -1.116 -20.754 -0.218 1.00 95.75 203 GLY A N 1
ATOM 1726 C CA . GLY A 1 203 ? 0.018 -21.501 -0.781 1.00 95.75 203 GLY A CA 1
ATOM 1727 C C . GLY A 1 203 ? 0.830 -20.723 -1.821 1.00 95.75 203 GLY A C 1
ATOM 1728 O O . GLY A 1 203 ? 1.985 -21.051 -2.075 1.00 95.75 203 GLY A O 1
ATOM 1729 N N . SER A 1 204 ? 0.246 -19.680 -2.415 1.00 96.06 204 SER A N 1
ATOM 1730 C CA . SER A 1 204 ? 0.877 -18.850 -3.446 1.00 96.06 204 SER A CA 1
ATOM 1731 C C . SER A 1 204 ? 0.444 -17.385 -3.316 1.00 96.06 204 SER A C 1
ATOM 1733 O O . SER A 1 204 ? -0.703 -17.135 -2.929 1.00 96.06 204 SER A O 1
ATOM 1735 N N . PRO A 1 205 ? 1.300 -16.404 -3.670 1.00 96.56 205 PRO A N 1
ATOM 1736 C CA . PRO A 1 205 ? 0.930 -14.988 -3.651 1.00 96.56 205 PRO A CA 1
ATOM 1737 C C . PRO A 1 205 ? -0.328 -14.662 -4.466 1.00 96.56 205 PRO A C 1
ATOM 1739 O O . PRO A 1 205 ? -1.073 -13.759 -4.096 1.00 96.56 205 PRO A O 1
ATOM 1742 N N . LEU A 1 206 ? -0.583 -15.416 -5.542 1.00 96.06 206 LEU A N 1
ATOM 1743 C CA . LEU A 1 206 ? -1.732 -15.216 -6.435 1.00 96.06 206 LEU A CA 1
ATOM 1744 C C . LEU A 1 206 ? -3.062 -15.675 -5.825 1.00 96.06 206 LEU A C 1
ATOM 1746 O O . LEU A 1 206 ? -4.123 -15.273 -6.282 1.00 96.06 206 LEU A O 1
ATOM 1750 N N . GLN A 1 207 ? -3.020 -16.507 -4.782 1.00 96.75 207 GLN A N 1
ATOM 1751 C CA . GLN A 1 207 ? -4.223 -17.006 -4.111 1.00 96.75 207 GLN A CA 1
ATOM 1752 C C . GLN A 1 207 ? -4.780 -16.013 -3.083 1.00 96.75 207 GLN A C 1
ATOM 1754 O O . GLN A 1 207 ? -5.921 -16.154 -2.648 1.00 96.75 207 GLN A O 1
ATOM 1759 N N . HIS A 1 208 ? -3.997 -15.009 -2.667 1.00 97.44 208 HIS A N 1
ATOM 1760 C CA . HIS A 1 208 ? -4.460 -14.020 -1.695 1.00 97.44 208 HIS A CA 1
ATOM 1761 C C . HIS A 1 208 ? -5.198 -12.874 -2.391 1.00 97.44 208 HIS A C 1
ATOM 1763 O O . HIS A 1 208 ? -4.580 -11.893 -2.801 1.00 97.44 208 HIS A O 1
ATOM 1769 N N . ARG A 1 209 ? -6.531 -12.971 -2.469 1.00 96.06 209 ARG A N 1
ATOM 1770 C CA . ARG A 1 209 ? -7.412 -11.987 -3.135 1.00 96.06 209 ARG A CA 1
ATOM 1771 C C . ARG A 1 209 ? -7.189 -10.538 -2.682 1.00 96.06 209 ARG A C 1
ATOM 1773 O O . ARG A 1 209 ? -7.361 -9.615 -3.466 1.00 96.06 209 ARG A O 1
ATOM 1780 N N . TYR A 1 210 ? -6.798 -10.318 -1.428 1.00 97.94 210 TYR A N 1
ATOM 1781 C CA . TYR A 1 210 ? -6.606 -8.976 -0.867 1.00 97.94 210 TYR A CA 1
ATOM 1782 C C . TYR A 1 210 ? -5.146 -8.501 -0.944 1.00 97.94 210 TYR A C 1
ATOM 1784 O O . TYR A 1 210 ? -4.627 -7.867 -0.019 1.00 97.94 210 TYR A O 1
ATOM 1792 N N . SER A 1 211 ? -4.492 -8.823 -2.059 1.00 97.88 211 SER A N 1
ATOM 1793 C CA . SER A 1 211 ? -3.174 -8.355 -2.490 1.00 97.88 211 SER A CA 1
ATOM 1794 C C . SER A 1 211 ? -3.271 -7.847 -3.924 1.00 97.88 211 SER A C 1
ATOM 1796 O O . SER A 1 211 ? -3.963 -8.429 -4.752 1.00 97.88 211 SER A O 1
ATOM 1798 N N . SER A 1 212 ? -2.538 -6.784 -4.239 1.00 98.25 212 SER A N 1
ATOM 1799 C CA . SER A 1 212 ? -2.573 -6.158 -5.562 1.00 98.25 212 SER A CA 1
ATOM 1800 C C . SER A 1 212 ? -1.570 -6.738 -6.565 1.00 98.25 212 SER A C 1
ATOM 1802 O O . SER A 1 212 ? -1.366 -6.146 -7.620 1.00 98.25 212 SER A O 1
ATOM 1804 N N . ILE A 1 213 ? -0.868 -7.830 -6.240 1.00 98.25 213 ILE A N 1
ATOM 1805 C CA . ILE A 1 213 ? 0.241 -8.328 -7.076 1.00 98.25 213 ILE A CA 1
ATOM 1806 C C . ILE A 1 213 ? -0.210 -8.756 -8.478 1.00 98.25 213 ILE A C 1
ATOM 1808 O O . ILE A 1 213 ? 0.542 -8.583 -9.432 1.00 98.25 213 ILE A O 1
ATOM 1812 N N . VAL A 1 214 ? -1.443 -9.255 -8.614 1.00 98.00 214 VAL A N 1
ATOM 1813 C CA . VAL A 1 214 ? -2.001 -9.716 -9.897 1.00 98.00 214 VAL A CA 1
ATOM 1814 C C . VAL A 1 214 ? -2.060 -8.577 -10.922 1.00 98.00 214 VAL A C 1
ATOM 1816 O O . VAL A 1 214 ? -1.773 -8.804 -12.091 1.00 98.00 214 VAL A O 1
ATOM 1819 N N . ALA A 1 215 ? -2.256 -7.329 -10.479 1.00 98.12 215 ALA A N 1
ATOM 1820 C CA . ALA A 1 215 ? -2.234 -6.139 -11.340 1.00 98.12 215 ALA A CA 1
ATOM 1821 C C . ALA A 1 215 ? -0.865 -5.834 -11.985 1.00 98.12 215 ALA A C 1
ATOM 1823 O O . ALA A 1 215 ? -0.742 -4.903 -12.778 1.00 98.12 215 ALA A O 1
ATOM 1824 N N . TYR A 1 216 ? 0.183 -6.585 -11.636 1.00 98.44 216 TYR A N 1
ATOM 1825 C CA . TYR A 1 216 ? 1.503 -6.523 -12.271 1.00 98.44 216 TYR A CA 1
ATOM 1826 C C . TYR A 1 216 ? 1.782 -7.696 -13.219 1.00 98.44 216 TYR A C 1
ATOM 1828 O O . TYR A 1 216 ? 2.843 -7.736 -13.847 1.00 98.44 216 TYR A O 1
ATOM 1836 N N . LEU A 1 217 ? 0.857 -8.653 -13.295 1.00 97.88 217 LEU A N 1
ATOM 1837 C CA . LEU A 1 217 ? 0.972 -9.893 -14.063 1.00 97.88 217 LEU A CA 1
ATOM 1838 C C . LEU A 1 217 ? -0.104 -9.998 -15.145 1.00 97.88 217 LEU A C 1
ATOM 1840 O O . LEU A 1 217 ? 0.147 -10.587 -16.192 1.00 97.88 217 LEU A O 1
ATOM 1844 N N . GLU A 1 218 ? -1.257 -9.376 -14.911 1.00 96.31 218 GLU A N 1
ATOM 1845 C CA . GLU A 1 218 ? -2.399 -9.300 -15.817 1.00 96.31 218 GLU A CA 1
ATOM 1846 C C . GLU A 1 218 ? -2.773 -7.822 -16.025 1.00 96.31 218 GLU A C 1
ATOM 1848 O O . GLU A 1 218 ? -2.876 -7.067 -15.057 1.00 96.31 218 GLU A O 1
ATOM 1853 N N . GLU A 1 219 ? -2.909 -7.393 -17.285 1.00 92.00 219 GLU A N 1
ATOM 1854 C CA . GLU A 1 219 ? -3.045 -5.970 -17.650 1.00 92.00 219 GLU A CA 1
ATOM 1855 C C . GLU A 1 219 ? -4.365 -5.366 -17.153 1.00 92.00 219 GLU A C 1
ATOM 1857 O O . GLU A 1 219 ? -4.367 -4.272 -16.594 1.00 92.00 219 GLU A O 1
ATOM 1862 N N . ASP A 1 220 ? -5.450 -6.135 -17.254 1.00 92.06 220 ASP A N 1
ATOM 1863 C CA . ASP A 1 220 ? -6.809 -5.726 -16.881 1.00 92.06 220 ASP A CA 1
ATOM 1864 C C . ASP A 1 220 ? -7.278 -6.367 -15.561 1.00 92.06 220 ASP A C 1
ATOM 1866 O O . ASP A 1 220 ? -8.468 -6.609 -15.356 1.00 92.06 220 ASP A O 1
ATOM 1870 N N . ALA A 1 221 ? -6.345 -6.694 -14.660 1.00 94.56 221 ALA A N 1
ATOM 1871 C CA . ALA A 1 221 ? -6.680 -7.346 -13.397 1.00 94.56 221 ALA A CA 1
ATOM 1872 C C . ALA A 1 221 ? -7.603 -6.473 -12.532 1.00 94.56 221 ALA A C 1
ATOM 1874 O O . ALA A 1 221 ? -7.220 -5.382 -12.095 1.00 94.56 221 ALA A O 1
ATOM 1875 N N . ASP A 1 222 ? -8.776 -7.000 -12.180 1.00 94.81 222 ASP A N 1
ATOM 1876 C CA . ASP A 1 222 ? -9.633 -6.376 -11.177 1.00 94.81 222 ASP A CA 1
ATOM 1877 C C . ASP A 1 222 ? -9.251 -6.847 -9.769 1.00 94.81 222 ASP A C 1
ATOM 1879 O O . ASP A 1 222 ? -9.531 -7.972 -9.350 1.00 94.81 222 ASP A O 1
ATOM 1883 N N . VAL A 1 223 ? -8.606 -5.954 -9.018 1.00 96.06 223 VAL A N 1
ATOM 1884 C CA . VAL A 1 223 ? -8.297 -6.150 -7.593 1.00 96.06 223 VAL A CA 1
ATOM 1885 C C . VAL A 1 223 ? -9.221 -5.327 -6.677 1.00 96.06 223 VAL A C 1
ATOM 1887 O O . VAL A 1 223 ? -9.034 -5.288 -5.465 1.00 96.06 223 VAL A O 1
ATOM 1890 N N . GLY A 1 224 ? -10.247 -4.668 -7.224 1.00 96.19 224 GLY A N 1
ATOM 1891 C CA . GLY A 1 224 ? -11.240 -3.870 -6.496 1.00 96.19 224 GLY A CA 1
ATOM 1892 C C . GLY A 1 224 ? -10.858 -2.404 -6.262 1.00 96.19 224 GLY A C 1
ATOM 1893 O O . GLY A 1 224 ? -11.707 -1.594 -5.891 1.00 96.19 224 GLY A O 1
ATOM 1894 N N . VAL A 1 225 ? -9.601 -2.023 -6.497 1.00 96.38 225 VAL A N 1
ATOM 1895 C CA . VAL A 1 225 ? -9.162 -0.621 -6.548 1.00 96.38 225 VAL A CA 1
ATOM 1896 C C . VAL A 1 225 ? -8.118 -0.453 -7.659 1.00 96.38 225 VAL A C 1
ATOM 1898 O O . VAL A 1 225 ? -7.190 -1.261 -7.720 1.00 96.38 225 VAL A O 1
ATOM 1901 N N . PRO A 1 226 ? -8.223 0.578 -8.523 1.00 96.25 226 PRO A N 1
ATOM 1902 C CA . PRO A 1 226 ? -7.250 0.789 -9.591 1.00 96.25 226 PRO A CA 1
ATOM 1903 C C . PRO A 1 226 ? -5.825 0.938 -9.051 1.00 96.25 226 PRO A C 1
ATOM 1905 O O . PRO A 1 226 ? -5.576 1.756 -8.156 1.00 96.25 226 PRO A O 1
ATOM 1908 N N . ILE A 1 227 ? -4.903 0.156 -9.614 1.00 98.12 227 ILE A N 1
ATOM 1909 C CA . ILE A 1 227 ? -3.474 0.195 -9.298 1.00 98.12 227 ILE A CA 1
ATOM 1910 C C . ILE A 1 227 ? -2.745 1.035 -10.340 1.00 98.12 227 ILE A C 1
ATOM 1912 O O . ILE A 1 227 ? -2.858 0.794 -11.538 1.00 98.12 227 ILE A O 1
ATOM 1916 N N . ASP A 1 228 ? -1.958 2.005 -9.883 1.00 98.25 228 ASP A N 1
ATOM 1917 C CA . ASP A 1 228 ? -1.130 2.836 -10.749 1.00 98.25 228 ASP A CA 1
ATOM 1918 C C . ASP A 1 228 ? 0.267 2.222 -10.868 1.00 98.25 228 ASP A C 1
ATOM 1920 O O . ASP A 1 228 ? 1.013 2.097 -9.889 1.00 98.25 228 ASP A O 1
ATOM 1924 N N . HIS A 1 229 ? 0.674 1.870 -12.086 1.00 98.25 229 HIS A N 1
ATOM 1925 C CA . HIS A 1 229 ? 2.027 1.379 -12.318 1.00 98.25 229 HIS A CA 1
ATOM 1926 C C . HIS A 1 229 ? 3.057 2.496 -12.134 1.00 98.25 229 HIS A C 1
ATOM 1928 O O . HIS A 1 229 ? 3.099 3.475 -12.876 1.00 98.25 229 HIS A O 1
ATOM 1934 N N . HIS A 1 230 ? 3.934 2.327 -11.144 1.00 98.56 230 HIS A N 1
ATOM 1935 C CA . HIS A 1 230 ? 5.051 3.239 -10.901 1.00 98.56 230 HIS A CA 1
ATOM 1936 C C . HIS A 1 230 ? 6.000 3.301 -12.107 1.00 98.56 230 HIS A C 1
ATOM 1938 O O . HIS A 1 230 ? 6.236 2.287 -12.769 1.00 98.56 230 HIS A O 1
ATOM 1944 N N . GLU A 1 231 ? 6.671 4.440 -12.309 1.00 98.31 231 GLU A N 1
ATOM 1945 C CA . GLU A 1 231 ? 7.653 4.624 -13.392 1.00 98.31 231 GLU A CA 1
ATOM 1946 C C . GLU A 1 231 ? 8.761 3.552 -13.416 1.00 98.31 231 GLU A C 1
ATOM 1948 O O . GLU A 1 231 ? 9.320 3.241 -14.463 1.00 98.31 231 GLU A O 1
ATOM 1953 N N . TYR A 1 232 ? 9.060 2.939 -12.270 1.00 98.56 232 TYR A N 1
ATOM 1954 C CA . TYR A 1 232 ? 10.055 1.869 -12.159 1.00 98.56 232 TYR A CA 1
ATOM 1955 C C . TYR A 1 232 ? 9.568 0.562 -12.786 1.00 98.56 232 TYR A C 1
ATOM 1957 O O . TYR A 1 232 ? 10.360 -0.139 -13.406 1.00 98.56 232 TYR A O 1
ATOM 1965 N N . PHE A 1 233 ? 8.276 0.246 -12.675 1.00 98.62 233 PHE A N 1
ATOM 1966 C CA . PHE A 1 233 ? 7.699 -0.877 -13.408 1.00 98.62 233 PHE A CA 1
ATOM 1967 C C . PHE A 1 233 ? 7.627 -0.554 -14.901 1.00 98.62 233 PHE A C 1
ATOM 1969 O O . PHE A 1 233 ? 8.033 -1.374 -15.719 1.00 98.62 233 PHE A O 1
ATOM 1976 N N . ILE A 1 234 ? 7.209 0.668 -15.257 1.00 98.50 234 ILE A N 1
ATOM 1977 C CA . ILE A 1 234 ? 7.124 1.117 -16.656 1.00 98.50 234 ILE A CA 1
ATOM 1978 C C . ILE A 1 234 ? 8.485 0.981 -17.363 1.00 98.50 234 ILE A C 1
ATOM 1980 O O . ILE A 1 234 ? 8.565 0.435 -18.459 1.00 98.50 234 ILE A O 1
ATOM 1984 N N . LYS A 1 235 ? 9.578 1.375 -16.700 1.00 98.50 235 LYS A N 1
ATOM 1985 C CA . LYS A 1 235 ? 10.958 1.262 -17.209 1.00 98.50 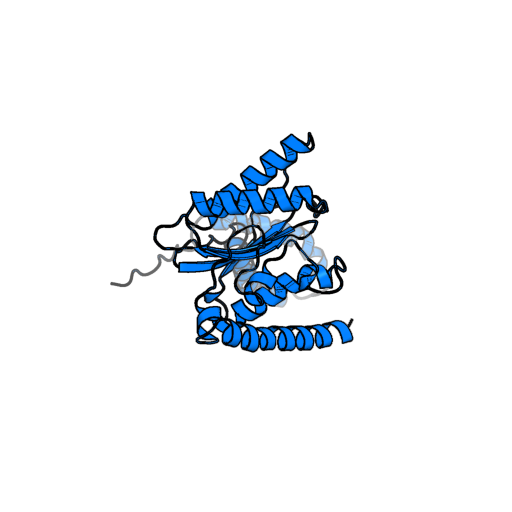235 LYS A CA 1
ATOM 1986 C C . LYS A 1 235 ? 11.427 -0.176 -17.477 1.00 98.50 235 LYS A C 1
ATOM 1988 O O . LYS A 1 235 ? 12.466 -0.350 -18.111 1.00 98.50 235 LYS A O 1
ATOM 1993 N N . LEU A 1 236 ? 10.707 -1.211 -17.031 1.00 98.50 236 LEU A N 1
ATOM 1994 C CA . LEU A 1 236 ? 11.074 -2.596 -17.337 1.00 98.50 236 LEU A CA 1
ATOM 1995 C C . LEU A 1 236 ? 10.885 -2.937 -18.823 1.00 98.50 236 LEU A C 1
ATOM 1997 O O . LEU A 1 236 ? 11.633 -3.762 -19.344 1.00 98.50 236 LEU A O 1
ATOM 2001 N N . GLY A 1 237 ? 9.950 -2.320 -19.542 1.00 98.12 237 GLY A N 1
ATOM 2002 C CA . GLY A 1 237 ? 9.630 -2.736 -20.909 1.00 98.12 237 GLY A CA 1
ATOM 2003 C C . GLY A 1 237 ? 8.612 -1.838 -21.599 1.00 98.12 237 GLY A C 1
ATOM 2004 O O . GLY A 1 237 ? 7.863 -1.105 -20.952 1.00 98.12 237 GLY A O 1
ATOM 2005 N N . LYS A 1 238 ? 8.582 -1.909 -22.931 1.00 97.88 238 LYS A N 1
ATOM 2006 C CA . LYS A 1 238 ? 7.700 -1.089 -23.769 1.00 97.88 238 LYS A CA 1
ATOM 2007 C C . LYS A 1 238 ? 6.251 -1.560 -23.663 1.00 97.88 238 LYS A C 1
ATOM 2009 O O . LYS A 1 238 ? 5.351 -0.737 -23.521 1.00 97.88 238 LYS A O 1
ATOM 2014 N N . THR A 1 239 ? 6.034 -2.873 -23.658 1.00 98.31 239 THR A N 1
ATOM 2015 C CA . THR A 1 239 ? 4.704 -3.491 -23.531 1.00 98.31 239 THR A CA 1
ATOM 2016 C C . THR A 1 239 ? 4.460 -4.010 -22.115 1.00 98.31 239 THR A C 1
ATOM 2018 O O . THR A 1 239 ? 5.409 -4.255 -21.365 1.00 98.31 239 THR A O 1
ATOM 2021 N N . PHE A 1 240 ? 3.194 -4.204 -21.731 1.00 98.31 240 PHE A N 1
ATOM 2022 C CA . PHE A 1 240 ? 2.864 -4.813 -20.440 1.00 98.31 240 PHE A CA 1
ATOM 2023 C C . PHE A 1 240 ? 3.476 -6.214 -20.307 1.00 98.31 240 PHE A C 1
ATOM 2025 O O . PHE A 1 240 ? 4.132 -6.497 -19.307 1.00 98.31 240 PHE A O 1
ATOM 2032 N N . ALA A 1 241 ? 3.381 -7.042 -21.353 1.00 98.25 241 ALA A N 1
ATOM 2033 C CA . ALA A 1 241 ? 3.966 -8.383 -21.378 1.00 98.25 241 ALA A CA 1
ATOM 2034 C C . ALA A 1 241 ? 5.489 -8.384 -21.129 1.00 98.25 241 ALA A C 1
ATOM 2036 O O . ALA A 1 241 ? 5.996 -9.198 -20.354 1.00 98.25 241 ALA A O 1
ATOM 2037 N N . GLU A 1 242 ? 6.236 -7.449 -21.731 1.00 98.31 242 GLU A N 1
ATOM 2038 C CA . GLU A 1 242 ? 7.673 -7.296 -21.463 1.00 98.31 242 GLU A CA 1
ATOM 2039 C C . GLU A 1 242 ? 7.949 -6.912 -20.005 1.00 98.31 242 GLU A C 1
ATOM 2041 O O . GLU A 1 242 ? 8.874 -7.451 -19.386 1.00 98.31 242 GLU A O 1
ATOM 2046 N N . ARG A 1 243 ? 7.151 -5.987 -19.453 1.00 98.69 243 ARG A N 1
ATOM 2047 C CA . ARG A 1 243 ? 7.272 -5.543 -18.059 1.00 98.69 243 ARG A CA 1
ATOM 2048 C C . ARG A 1 243 ? 6.987 -6.680 -17.091 1.00 98.69 243 ARG A C 1
ATOM 2050 O O . ARG A 1 243 ? 7.831 -6.945 -16.239 1.00 98.69 243 ARG A O 1
ATOM 2057 N N . ALA A 1 244 ? 5.870 -7.385 -17.263 1.00 98.44 244 ALA A N 1
ATOM 2058 C CA . ALA A 1 244 ? 5.483 -8.533 -16.451 1.00 98.44 244 ALA A CA 1
ATOM 2059 C C . ALA A 1 244 ? 6.562 -9.628 -16.495 1.00 98.44 244 ALA A C 1
ATOM 2061 O O . ALA A 1 244 ? 7.040 -10.070 -15.450 1.00 98.44 244 ALA A O 1
ATOM 2062 N N . LYS A 1 245 ? 7.063 -9.981 -17.689 1.00 98.31 245 LYS A N 1
ATOM 2063 C CA . LYS A 1 245 ? 8.140 -10.973 -17.849 1.00 98.31 245 LYS A CA 1
ATOM 2064 C C . LYS A 1 245 ? 9.408 -10.601 -17.075 1.00 98.31 245 LYS A C 1
ATOM 2066 O O . LYS A 1 245 ? 9.985 -11.453 -16.403 1.00 98.31 245 LYS A O 1
ATOM 2071 N N . LYS A 1 246 ? 9.865 -9.346 -17.150 1.00 98.50 246 LYS A N 1
ATOM 2072 C CA . LYS A 1 246 ? 11.043 -8.904 -16.377 1.00 98.50 246 LYS A CA 1
ATOM 2073 C C . LYS A 1 246 ? 10.738 -8.756 -14.889 1.00 98.50 246 LYS A C 1
ATOM 2075 O O . LYS A 1 246 ? 11.611 -9.000 -14.063 1.00 98.50 246 LYS A O 1
ATOM 2080 N N . PHE A 1 247 ? 9.514 -8.391 -14.530 1.00 98.56 247 PHE A N 1
ATOM 2081 C CA . PHE A 1 247 ? 9.084 -8.286 -13.142 1.00 98.56 247 PHE A CA 1
ATOM 2082 C C . PHE A 1 247 ? 9.096 -9.645 -12.425 1.00 98.56 247 PHE A C 1
ATOM 2084 O O . PHE A 1 247 ? 9.502 -9.709 -11.265 1.00 98.56 247 PHE A O 1
ATOM 2091 N N . MET A 1 248 ? 8.785 -10.738 -13.128 1.00 98.19 248 MET A N 1
ATOM 2092 C CA . MET A 1 248 ? 8.906 -12.109 -12.606 1.00 98.19 248 MET A CA 1
ATOM 2093 C C . MET A 1 248 ? 10.339 -12.488 -12.197 1.00 98.19 248 MET A C 1
ATOM 2095 O O . MET A 1 248 ? 10.530 -13.286 -11.284 1.00 98.19 248 MET A O 1
ATOM 2099 N N . GLN A 1 249 ? 11.373 -11.866 -12.775 1.00 97.56 249 GLN A N 1
ATOM 2100 C CA . GLN A 1 249 ? 12.761 -12.094 -12.337 1.00 97.56 249 GLN A CA 1
ATOM 2101 C C . GLN A 1 249 ? 12.992 -11.624 -10.889 1.00 97.56 249 GLN A C 1
ATOM 2103 O O . GLN A 1 249 ? 13.812 -12.193 -10.166 1.00 97.56 249 GLN A O 1
ATOM 2108 N N . TYR A 1 250 ? 12.247 -10.610 -10.432 1.00 97.56 250 TYR A N 1
ATOM 2109 C CA . TYR A 1 250 ? 12.288 -10.167 -9.036 1.00 97.56 250 TYR A CA 1
ATOM 2110 C C . TYR A 1 250 ? 11.589 -11.149 -8.102 1.00 97.56 250 TYR A C 1
ATOM 2112 O O . TYR A 1 250 ? 12.010 -11.267 -6.950 1.00 97.56 250 TYR A O 1
ATOM 2120 N N . GLU A 1 251 ? 10.576 -11.872 -8.584 1.00 97.00 251 GLU A N 1
ATOM 2121 C CA . GLU A 1 251 ? 9.976 -12.972 -7.833 1.00 97.00 251 GLU A CA 1
ATOM 2122 C C . GLU A 1 251 ? 11.006 -14.068 -7.591 1.00 97.00 251 GLU A C 1
ATOM 2124 O O . GLU A 1 251 ? 11.220 -14.494 -6.458 1.00 97.00 251 GLU A O 1
ATOM 2129 N N . GLU A 1 252 ? 11.678 -14.500 -8.656 1.00 95.38 252 GLU A N 1
ATOM 2130 C CA . GLU A 1 252 ? 12.684 -15.551 -8.590 1.00 95.38 252 GLU A CA 1
ATOM 2131 C C . GLU A 1 252 ? 13.809 -15.160 -7.622 1.00 95.38 252 GLU A C 1
ATOM 2133 O O . GLU A 1 252 ? 14.176 -15.934 -6.734 1.00 95.38 252 GLU A O 1
ATOM 2138 N N . ALA A 1 253 ? 14.305 -13.923 -7.725 1.00 94.00 253 ALA A N 1
ATOM 2139 C CA . ALA A 1 253 ? 15.296 -13.384 -6.801 1.00 94.00 253 ALA A CA 1
ATOM 2140 C C . ALA A 1 253 ? 14.775 -13.319 -5.353 1.00 94.00 253 ALA A C 1
ATOM 2142 O O . ALA A 1 253 ? 15.512 -13.643 -4.416 1.00 94.00 253 ALA A O 1
ATOM 2143 N N . TYR A 1 254 ? 13.509 -12.930 -5.149 1.00 93.62 254 TYR A N 1
ATOM 2144 C CA . TYR A 1 254 ? 12.874 -12.929 -3.831 1.00 93.62 254 TYR A CA 1
ATOM 2145 C C . TYR A 1 254 ? 12.820 -14.342 -3.245 1.00 93.62 254 TYR A C 1
ATOM 2147 O O . TYR A 1 254 ? 13.247 -14.539 -2.108 1.00 93.62 254 TYR A O 1
ATOM 2155 N N . ARG A 1 255 ? 12.352 -15.326 -4.022 1.00 92.56 255 ARG A N 1
ATOM 2156 C CA . ARG A 1 255 ? 12.252 -16.733 -3.613 1.00 92.56 255 ARG A CA 1
ATOM 2157 C C . ARG A 1 255 ? 13.613 -17.321 -3.271 1.00 92.56 255 ARG A C 1
ATOM 2159 O O . ARG A 1 255 ? 13.724 -17.923 -2.213 1.00 92.56 255 ARG A O 1
ATOM 2166 N N . LYS A 1 256 ? 14.647 -17.087 -4.089 1.00 90.56 256 LYS A N 1
ATOM 2167 C CA . LYS A 1 256 ? 16.026 -17.535 -3.807 1.00 90.56 256 LYS A CA 1
ATOM 2168 C C . LYS A 1 256 ? 16.561 -16.947 -2.505 1.00 90.56 256 LYS A C 1
ATOM 2170 O O . LYS A 1 256 ? 17.139 -17.645 -1.684 1.00 90.56 256 LYS A O 1
ATOM 2175 N N . ARG A 1 257 ? 16.344 -15.649 -2.271 1.00 86.56 2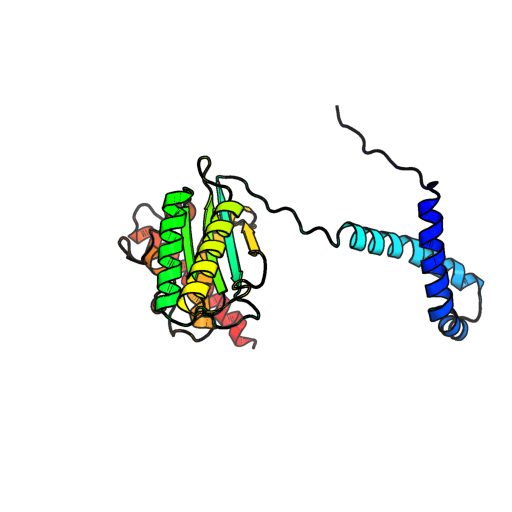57 ARG A N 1
ATOM 2176 C CA . ARG A 1 257 ? 16.730 -15.025 -0.998 1.00 86.56 257 ARG A CA 1
ATOM 2177 C C . ARG A 1 257 ? 15.937 -15.600 0.175 1.00 86.56 257 ARG A C 1
ATOM 2179 O O . ARG A 1 257 ? 16.484 -15.747 1.263 1.00 86.56 257 ARG A O 1
ATOM 2186 N N . TYR A 1 258 ? 14.651 -15.868 -0.027 1.00 78.19 258 TYR A N 1
ATOM 2187 C CA . TYR A 1 258 ? 13.783 -16.417 1.004 1.00 78.19 258 TYR A CA 1
ATOM 2188 C C . TYR A 1 258 ? 14.147 -17.863 1.356 1.00 78.19 258 TYR A C 1
ATOM 2190 O O . TYR A 1 258 ? 14.242 -18.159 2.542 1.00 78.19 258 TYR A O 1
ATOM 2198 N N . SER A 1 259 ? 14.414 -18.723 0.366 1.00 75.69 259 SER A N 1
ATOM 2199 C CA . SER A 1 259 ? 14.839 -20.111 0.590 1.00 75.69 259 SER A CA 1
ATOM 2200 C C . SER A 1 259 ? 16.131 -20.161 1.387 1.00 75.69 259 SER A C 1
ATOM 2202 O O . SER A 1 259 ? 16.174 -20.852 2.397 1.00 75.69 259 SER A O 1
ATOM 2204 N N . LEU A 1 260 ? 17.108 -19.314 1.031 1.00 70.75 260 LEU A N 1
ATOM 2205 C CA . LEU A 1 260 ? 18.328 -19.172 1.815 1.00 70.75 260 LEU A CA 1
ATOM 2206 C C . LEU A 1 260 ? 17.991 -18.878 3.272 1.00 70.75 260 LEU A C 1
ATOM 2208 O O . LEU A 1 260 ? 18.446 -19.608 4.122 1.00 70.75 260 LEU A O 1
ATOM 2212 N N . VAL A 1 261 ? 17.157 -17.881 3.585 1.00 68.62 261 VAL A N 1
ATOM 2213 C CA . VAL A 1 261 ? 16.837 -17.524 4.983 1.00 68.62 261 VAL A CA 1
ATOM 2214 C C . VAL A 1 261 ? 16.092 -18.629 5.744 1.00 68.62 261 VAL A C 1
ATOM 2216 O O . VAL A 1 261 ? 16.299 -18.753 6.947 1.00 68.62 261 VAL A O 1
ATOM 2219 N N . VAL A 1 262 ? 15.213 -19.390 5.085 1.00 62.94 262 VAL A N 1
ATOM 2220 C CA . VAL A 1 262 ? 14.413 -20.446 5.732 1.00 62.94 262 VAL A CA 1
ATOM 2221 C C . VAL A 1 262 ? 15.234 -21.704 6.005 1.00 62.94 262 VAL A C 1
ATOM 2223 O O . VAL A 1 262 ? 15.006 -22.338 7.022 1.00 62.94 262 VAL A O 1
ATOM 2226 N N . GLU A 1 263 ? 16.209 -22.037 5.160 1.00 53.31 263 GLU A N 1
ATOM 2227 C CA . GLU A 1 263 ? 17.085 -23.203 5.359 1.00 53.31 263 GLU A CA 1
ATOM 2228 C C . GLU A 1 263 ? 18.019 -23.074 6.584 1.00 53.31 263 GLU A C 1
ATOM 2230 O O . GLU A 1 263 ? 18.578 -24.073 7.026 1.00 53.31 263 GLU A O 1
ATOM 2235 N N . TRP A 1 264 ? 18.165 -21.875 7.170 1.00 41.22 264 TRP A N 1
ATOM 2236 C CA . TRP A 1 264 ? 18.943 -21.633 8.403 1.00 41.22 264 TRP A CA 1
ATOM 2237 C C . TRP A 1 264 ? 18.097 -21.555 9.689 1.00 41.22 264 TRP A C 1
ATOM 2239 O O . TRP A 1 264 ? 18.625 -21.143 10.725 1.00 41.22 264 TRP A O 1
ATOM 2249 N N . VAL A 1 265 ? 16.798 -21.875 9.637 1.00 40.34 265 VAL A N 1
ATOM 2250 C CA . VAL A 1 265 ? 15.871 -21.849 10.790 1.00 40.34 265 VAL A CA 1
ATOM 2251 C C . VAL A 1 265 ? 15.332 -23.244 11.053 1.00 40.34 265 VAL A C 1
ATOM 2253 O O . VAL A 1 265 ? 15.341 -23.636 12.239 1.00 40.34 265 VAL A O 1
#